Protein AF-A0A0M4M4Y9-F1 (afdb_monomer_lite)

Radius of gyration: 25.12 Å; chains: 1; bounding box: 71×59×73 Å

Foldseek 3Di:
DDDDDQPLAADPQVCLVVLVVVVVVVCVVCVLVLPPDPLRLLVNLLVSLLSQLSNVNDPDDSVVCSVVVSQVSQVVNVWGFDLLLPAPLLVVVQNCCCRPPVDSVSSSQNRCQRTPPLSVVQSVQVCVVCVVPDNRNHDNAAEGEDDAQDKDKAFWAAADDQWTWGDGPRHIYIYGPVQDDPVVNVPHDGRDIDIGTHHHPPVCPPPPPVPPPDDPVRVVVVVVVVVVVVVVPPD

Structure (mmCIF, N/CA/C/O backbone):
data_AF-A0A0M4M4Y9-F1
#
_entry.id   AF-A0A0M4M4Y9-F1
#
loop_
_atom_site.group_PDB
_atom_site.id
_atom_site.type_symbol
_atom_site.label_atom_id
_atom_site.label_alt_id
_atom_site.label_comp_id
_atom_site.label_asym_id
_atom_site.label_entity_id
_atom_site.label_seq_id
_atom_site.pdbx_PDB_ins_code
_atom_site.Cartn_x
_atom_site.Cartn_y
_atom_site.Cartn_z
_atom_site.occupancy
_atom_site.B_iso_or_equiv
_atom_site.auth_seq_id
_atom_site.auth_comp_id
_atom_site.auth_asym_id
_atom_site.auth_atom_id
_atom_site.pdbx_PDB_model_num
ATOM 1 N N . MET A 1 1 ? 27.725 0.765 24.329 1.00 31.89 1 MET A N 1
ATOM 2 C CA . MET A 1 1 ? 27.088 2.084 24.545 1.00 31.89 1 MET A CA 1
ATOM 3 C C . MET A 1 1 ? 25.626 1.989 24.138 1.00 31.89 1 MET A C 1
ATOM 5 O O . MET A 1 1 ? 25.358 1.763 22.970 1.00 31.89 1 MET A O 1
ATOM 9 N N . ARG A 1 2 ? 24.693 2.091 25.093 1.00 39.28 2 ARG A N 1
ATOM 10 C CA . ARG A 1 2 ? 23.252 2.230 24.821 1.00 39.28 2 ARG A CA 1
ATOM 11 C C . ARG A 1 2 ? 22.944 3.709 24.575 1.00 39.28 2 ARG A C 1
ATOM 13 O O . ARG A 1 2 ? 23.225 4.496 25.472 1.00 39.28 2 ARG A O 1
ATOM 20 N N . LYS A 1 3 ? 22.350 4.066 23.432 1.00 36.22 3 LYS A N 1
ATOM 21 C CA . LYS A 1 3 ? 21.509 5.266 23.251 1.00 36.22 3 LYS A CA 1
ATOM 22 C C . LYS A 1 3 ? 20.540 5.016 22.093 1.00 36.22 3 LYS A C 1
ATOM 24 O O . LYS A 1 3 ? 20.971 4.786 20.973 1.00 36.22 3 LYS A O 1
ATOM 29 N N . GLY A 1 4 ? 19.254 5.042 22.414 1.00 29.16 4 GLY A N 1
ATOM 30 C CA . GLY A 1 4 ? 18.131 4.787 21.517 1.00 29.16 4 GLY A CA 1
ATOM 31 C C . GLY A 1 4 ? 16.909 4.503 22.379 1.00 29.16 4 GLY A C 1
ATOM 32 O O . GLY A 1 4 ? 16.529 3.358 22.573 1.00 29.16 4 GLY A O 1
ATOM 33 N N . CYS A 1 5 ? 16.416 5.543 23.045 1.00 38.16 5 CYS A N 1
ATOM 34 C CA . CYS A 1 5 ? 15.224 5.489 23.875 1.00 38.16 5 CYS A CA 1
ATOM 35 C C . CYS A 1 5 ? 14.005 5.510 22.938 1.00 38.16 5 CYS A C 1
ATOM 37 O O . CYS A 1 5 ? 13.704 6.571 22.404 1.00 38.16 5 CYS A O 1
ATOM 39 N N . SER A 1 6 ? 13.328 4.380 22.711 1.00 35.75 6 SER A N 1
ATOM 40 C CA . SER A 1 6 ? 11.968 4.363 22.153 1.00 35.75 6 SER A CA 1
ATOM 41 C C . SER A 1 6 ? 11.001 3.841 23.219 1.00 35.75 6 SER A C 1
ATOM 43 O O . SER A 1 6 ? 10.703 2.656 23.331 1.00 35.75 6 SER A O 1
ATOM 45 N N . LEU A 1 7 ? 10.513 4.745 24.071 1.00 44.31 7 LEU A N 1
ATOM 46 C CA . LEU A 1 7 ? 9.314 4.496 24.878 1.00 44.31 7 LEU A CA 1
ATOM 47 C C . LEU A 1 7 ? 8.094 4.607 23.951 1.00 44.31 7 LEU A C 1
ATOM 49 O O . LEU A 1 7 ? 7.354 5.579 23.992 1.00 44.31 7 LEU A O 1
ATOM 53 N N . SER A 1 8 ? 7.913 3.616 23.082 1.00 55.12 8 SER A N 1
ATOM 54 C CA . SER A 1 8 ? 6.720 3.450 22.251 1.00 55.12 8 SER A CA 1
ATOM 55 C C . SER A 1 8 ? 5.888 2.331 22.882 1.00 55.12 8 SER A C 1
ATOM 57 O O . SER A 1 8 ? 5.931 1.177 22.454 1.00 55.12 8 SER A O 1
ATOM 59 N N . TYR A 1 9 ? 5.205 2.643 23.982 1.00 69.44 9 TYR A N 1
ATOM 60 C CA . TYR A 1 9 ? 4.302 1.686 24.613 1.00 69.44 9 TYR A CA 1
ATOM 61 C C . TYR A 1 9 ? 2.969 1.719 23.872 1.00 69.44 9 TYR A C 1
ATOM 63 O O . TYR A 1 9 ? 2.417 2.792 23.630 1.00 69.44 9 TYR A O 1
ATOM 71 N N . PHE A 1 10 ? 2.460 0.538 23.520 1.00 87.62 10 PHE A N 1
ATOM 72 C CA . PHE A 1 10 ? 1.054 0.381 23.167 1.00 87.62 10 PHE A CA 1
ATOM 73 C C . PHE A 1 10 ? 0.164 1.005 24.243 1.00 87.62 10 PHE A C 1
ATOM 75 O O . PHE A 1 10 ? 0.580 1.183 25.394 1.00 87.62 10 PHE A O 1
ATOM 82 N N . VAL A 1 11 ? -1.063 1.336 23.858 1.00 88.31 11 VAL A N 1
ATOM 83 C CA . VAL A 1 11 ? -2.024 1.976 24.757 1.00 88.31 11 VAL A CA 1
ATOM 84 C C . VAL A 1 11 ? -2.173 1.159 26.057 1.00 88.31 11 VAL A C 1
ATOM 86 O O . VAL A 1 11 ? -2.377 -0.057 25.997 1.00 88.31 11 VAL A O 1
ATOM 89 N N . PRO A 1 12 ? -2.075 1.795 27.243 1.00 91.31 12 PRO A N 1
ATOM 90 C CA . PRO A 1 12 ? -2.322 1.130 28.520 1.00 91.31 12 PRO A CA 1
ATOM 91 C C . PRO A 1 12 ? -3.704 0.472 28.571 1.00 91.31 12 PRO A C 1
ATOM 93 O O . PRO A 1 12 ? -4.672 0.987 28.010 1.00 91.31 12 PRO A O 1
ATOM 96 N N . SER A 1 13 ? -3.825 -0.653 29.279 1.00 91.31 13 SER A N 1
ATOM 97 C CA . SER A 1 13 ? -5.051 -1.461 29.273 1.00 91.31 13 SER A CA 1
ATOM 98 C C . SER A 1 13 ? -6.306 -0.697 29.708 1.00 91.31 13 SER A C 1
ATOM 100 O O . SER A 1 13 ? -7.384 -0.944 29.178 1.00 91.31 13 SER A O 1
ATOM 102 N N . ASP A 1 14 ? -6.173 0.254 30.637 1.00 94.00 14 ASP A N 1
ATOM 103 C CA . ASP A 1 14 ? -7.266 1.105 31.130 1.00 94.00 14 ASP A CA 1
ATOM 104 C C . ASP A 1 14 ? -7.745 2.148 30.104 1.00 94.00 14 ASP A C 1
ATOM 106 O O . ASP A 1 14 ? -8.797 2.757 30.288 1.00 94.00 14 ASP A O 1
ATOM 110 N N . LYS A 1 15 ? -6.991 2.355 29.018 1.00 93.31 15 LYS A N 1
ATOM 111 C CA . LYS A 1 15 ? -7.301 3.310 27.946 1.00 93.31 15 LYS A CA 1
ATOM 112 C C . LYS A 1 15 ? -7.822 2.656 26.671 1.00 93.31 15 LYS A C 1
ATOM 114 O O . LYS A 1 15 ? -8.407 3.361 25.854 1.00 93.31 15 LYS A O 1
ATOM 119 N N . ILE A 1 16 ? -7.677 1.335 26.514 1.00 93.38 16 ILE A N 1
ATOM 120 C CA . ILE A 1 16 ? -8.087 0.599 25.302 1.00 93.38 16 ILE A CA 1
ATOM 121 C C . ILE A 1 16 ? -9.539 0.914 24.921 1.00 93.38 16 ILE A C 1
ATOM 123 O O . ILE A 1 16 ? -9.809 1.279 23.778 1.00 93.38 16 ILE A O 1
ATOM 127 N N . GLN A 1 17 ? -10.468 0.816 25.878 1.00 94.81 17 GLN A N 1
ATOM 128 C CA . GLN A 1 17 ? -11.891 1.050 25.618 1.00 94.81 17 GLN A CA 1
ATOM 129 C C . GLN A 1 17 ? -12.161 2.492 25.168 1.00 94.81 17 GLN A C 1
ATOM 131 O O . GLN A 1 17 ? -12.863 2.707 24.186 1.00 94.81 17 GLN A O 1
ATOM 136 N N . THR A 1 18 ? -11.572 3.478 25.847 1.00 94.88 18 THR A N 1
ATOM 137 C CA . THR A 1 18 ? -11.734 4.894 25.492 1.00 94.88 18 THR A CA 1
ATOM 138 C C . THR A 1 18 ? -11.159 5.199 24.108 1.00 94.88 18 THR A C 1
ATOM 140 O O . THR A 1 18 ? -11.781 5.921 23.338 1.00 94.88 18 THR A O 1
ATOM 143 N N . CYS A 1 19 ? -10.006 4.623 23.757 1.00 93.19 19 CYS A N 1
ATOM 144 C CA . CYS A 1 19 ? -9.408 4.805 22.436 1.00 93.19 19 CYS A CA 1
ATOM 145 C C . CYS A 1 19 ? -10.276 4.224 21.312 1.00 93.19 19 CYS A C 1
ATOM 147 O O . CYS A 1 19 ? -10.414 4.865 20.274 1.00 93.19 19 CYS A O 1
ATOM 149 N N . PHE A 1 20 ? -10.901 3.059 21.513 1.00 94.56 20 PHE A N 1
ATOM 150 C CA . PHE A 1 20 ? -11.856 2.541 20.531 1.00 94.56 20 PHE A CA 1
ATOM 151 C C . PHE A 1 20 ? -13.128 3.378 20.435 1.00 94.56 20 PHE A C 1
ATOM 153 O O . PHE A 1 20 ? -13.621 3.542 19.324 1.00 94.56 20 PHE A O 1
ATOM 160 N N . GLN A 1 21 ? -13.617 3.947 21.543 1.00 95.12 21 GLN A N 1
ATOM 161 C CA . GLN A 1 21 ? -14.779 4.839 21.497 1.00 95.12 21 GLN A CA 1
ATOM 162 C C . GLN A 1 21 ? -14.517 6.047 20.592 1.00 95.12 21 GLN A C 1
ATOM 164 O O . GLN A 1 21 ? -15.364 6.390 19.780 1.00 95.12 21 GLN A O 1
ATOM 169 N N . PHE A 1 22 ? -13.318 6.639 20.648 1.00 94.25 22 PHE A N 1
ATOM 170 C CA . PHE A 1 22 ? -12.963 7.735 19.741 1.00 94.25 22 PHE A CA 1
ATOM 171 C C . PHE A 1 22 ? -12.976 7.321 18.265 1.00 94.25 22 PHE A C 1
ATOM 173 O O . PHE A 1 22 ? -13.418 8.094 17.419 1.00 94.25 22 PHE A O 1
ATOM 180 N N . ILE A 1 23 ? -12.509 6.108 17.949 1.00 94.25 23 ILE A N 1
ATOM 181 C CA . ILE A 1 23 ? -12.541 5.581 16.576 1.00 94.25 23 ILE A CA 1
ATOM 182 C C . ILE A 1 23 ? -13.986 5.329 16.130 1.00 94.25 23 ILE A C 1
ATOM 184 O O . ILE A 1 23 ? -14.344 5.658 15.002 1.00 94.25 23 ILE A O 1
ATOM 188 N N . GLU A 1 24 ? -14.815 4.753 17.001 1.00 94.81 24 GLU A N 1
ATOM 189 C CA . GLU A 1 24 ? -16.231 4.500 16.727 1.00 94.81 24 GLU A CA 1
ATOM 190 C C . GLU A 1 24 ? -16.997 5.804 16.484 1.00 94.81 24 GLU A C 1
ATOM 192 O O . GLU A 1 24 ? -17.675 5.934 15.465 1.00 94.81 24 GLU A O 1
ATOM 197 N N . ASP A 1 25 ? -16.837 6.789 17.366 1.00 94.06 25 ASP A N 1
ATOM 198 C CA . ASP A 1 25 ? -17.501 8.087 17.255 1.00 94.06 25 ASP A CA 1
ATOM 199 C C . ASP A 1 25 ? -17.106 8.793 15.948 1.00 94.06 25 ASP A C 1
ATOM 201 O O . ASP A 1 25 ? -17.977 9.301 15.237 1.00 94.06 25 ASP A O 1
ATOM 205 N N . ALA A 1 26 ? -15.817 8.761 15.587 1.00 92.38 26 ALA A N 1
ATOM 206 C CA . ALA A 1 26 ? -15.323 9.312 14.326 1.00 92.38 26 ALA A CA 1
ATOM 207 C C . ALA A 1 26 ? -15.930 8.593 13.107 1.00 92.38 26 ALA A C 1
ATOM 209 O O . ALA A 1 26 ? -16.409 9.238 12.176 1.00 92.38 26 ALA A O 1
ATOM 210 N N . LEU A 1 27 ? -15.982 7.257 13.120 1.00 93.69 27 LEU A N 1
ATOM 211 C CA . LEU A 1 27 ? -16.602 6.481 12.042 1.00 93.69 27 LEU A CA 1
ATOM 212 C C . LEU A 1 27 ? -18.097 6.783 11.894 1.00 93.69 27 LEU A C 1
ATOM 214 O O . LEU A 1 27 ? -18.588 6.878 10.769 1.00 93.69 27 LEU A O 1
ATOM 218 N N . ILE A 1 28 ? -18.827 6.952 12.999 1.00 93.81 28 ILE A N 1
ATOM 219 C CA . ILE A 1 28 ? -20.253 7.302 12.974 1.00 93.81 28 ILE A CA 1
ATOM 220 C C . ILE A 1 28 ? -20.453 8.700 12.382 1.00 93.81 28 ILE A C 1
ATOM 222 O O . ILE A 1 28 ? -21.304 8.869 11.505 1.00 93.81 28 ILE A O 1
ATOM 226 N N . GLN A 1 29 ? -19.671 9.683 12.837 1.00 93.94 29 GLN A N 1
ATOM 227 C CA . GLN A 1 29 ? -19.742 11.067 12.355 1.00 93.94 29 GLN A CA 1
ATOM 228 C C . GLN A 1 29 ? -19.479 11.160 10.849 1.00 93.94 29 GLN A C 1
ATOM 230 O O . GLN A 1 29 ? -20.206 11.853 10.141 1.00 93.94 29 GLN A O 1
ATOM 235 N N . GLU A 1 30 ? -18.520 10.382 10.351 1.00 93.56 30 GLU A N 1
ATOM 236 C CA . GLU A 1 30 ? -18.114 10.365 8.944 1.00 93.56 30 GLU A CA 1
ATOM 237 C C . GLU A 1 30 ? -18.884 9.338 8.090 1.00 93.56 30 GLU A C 1
ATOM 239 O O . GLU A 1 30 ? -18.445 8.948 7.005 1.00 93.56 30 GLU A O 1
ATOM 244 N N . ASN A 1 31 ? -20.039 8.857 8.571 1.00 93.50 31 ASN A N 1
ATOM 245 C CA . ASN A 1 31 ? -20.900 7.891 7.874 1.00 93.50 31 ASN A CA 1
ATOM 246 C 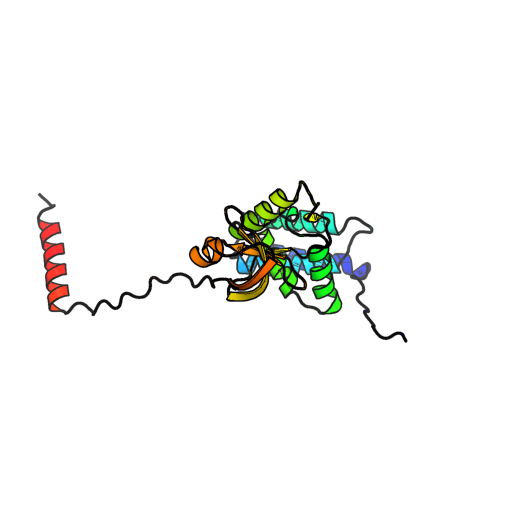C . ASN A 1 31 ? -20.128 6.658 7.351 1.00 93.50 31 ASN A C 1
ATOM 248 O O . ASN A 1 31 ? -20.329 6.188 6.227 1.00 93.50 31 ASN A O 1
ATOM 252 N N . ASN A 1 32 ? -19.224 6.129 8.175 1.00 91.69 32 ASN A N 1
ATOM 253 C CA . ASN A 1 32 ? -18.323 5.018 7.869 1.00 91.69 32 ASN A CA 1
ATOM 254 C C . ASN A 1 32 ? -17.487 5.227 6.596 1.00 91.69 32 ASN A C 1
ATOM 256 O O . ASN A 1 32 ? -17.213 4.260 5.888 1.00 91.69 32 ASN A O 1
ATOM 260 N N . LEU A 1 33 ? -17.098 6.473 6.301 1.00 94.88 33 LEU A N 1
ATOM 261 C CA . LEU A 1 33 ? -16.270 6.874 5.154 1.00 94.88 33 LEU A CA 1
ATOM 262 C C . LEU A 1 33 ? -16.933 6.676 3.777 1.00 94.88 33 LEU A C 1
ATOM 264 O O . LEU A 1 33 ? -16.280 6.788 2.737 1.00 94.88 33 LEU A O 1
ATOM 268 N N . LYS A 1 34 ? -18.243 6.409 3.734 1.00 93.94 34 LYS A N 1
ATOM 269 C CA . LYS A 1 34 ? -18.957 6.058 2.492 1.00 93.94 34 LYS A CA 1
ATOM 270 C C . LYS A 1 34 ? -18.987 7.182 1.462 1.00 93.94 34 LYS A C 1
ATOM 272 O O . LYS A 1 34 ? -19.059 6.918 0.267 1.00 93.94 34 LYS A O 1
ATOM 277 N N . THR A 1 35 ? -18.979 8.427 1.923 1.00 95.00 35 THR A N 1
ATOM 278 C CA . THR A 1 35 ? -19.114 9.622 1.078 1.00 95.00 35 THR A CA 1
ATOM 279 C C . THR A 1 35 ? -17.775 10.258 0.720 1.00 95.00 35 THR A C 1
ATOM 281 O O . THR A 1 35 ? -17.761 11.287 0.051 1.00 95.00 35 THR A O 1
ATOM 284 N N . PHE A 1 36 ? -16.664 9.676 1.172 1.00 95.50 36 PHE A N 1
ATOM 285 C CA . PHE A 1 36 ? -15.330 10.237 0.987 1.00 95.50 36 PHE A CA 1
ATOM 286 C C . PHE A 1 36 ? -14.889 10.067 -0.468 1.00 95.50 36 PHE A C 1
ATOM 288 O O . PHE A 1 36 ? -15.226 9.067 -1.110 1.00 95.50 36 PHE A O 1
ATOM 295 N N . SER A 1 37 ? -14.105 11.012 -0.988 1.00 95.81 37 SER A N 1
ATOM 296 C CA . SER A 1 37 ? -13.293 10.792 -2.189 1.00 95.81 37 SER A CA 1
ATOM 297 C C . SER A 1 37 ? -12.210 9.742 -1.922 1.00 95.81 37 SER A C 1
ATOM 299 O O . SER A 1 37 ? -11.937 9.390 -0.775 1.00 95.81 37 SER A O 1
ATOM 301 N N . ASP A 1 38 ? -11.554 9.231 -2.965 1.00 93.31 38 ASP A N 1
ATOM 302 C CA . ASP A 1 38 ? -10.527 8.195 -2.783 1.00 93.31 38 ASP A CA 1
ATOM 303 C C . ASP A 1 38 ? -9.337 8.686 -1.951 1.00 93.31 38 ASP A C 1
ATOM 305 O O . ASP A 1 38 ? -8.868 7.967 -1.072 1.00 93.31 38 ASP A O 1
ATOM 309 N N . LYS A 1 39 ? -8.916 9.942 -2.140 1.00 94.69 39 LYS A N 1
ATOM 310 C CA . LYS A 1 39 ? -7.831 10.545 -1.351 1.00 94.69 39 LYS A CA 1
ATOM 311 C C . LYS A 1 39 ? -8.203 10.691 0.122 1.00 94.69 39 LYS A C 1
ATOM 313 O O . LYS A 1 39 ? -7.403 10.354 0.990 1.00 94.69 39 LYS A O 1
ATOM 318 N N . GLU A 1 40 ? -9.413 11.174 0.402 1.00 97.06 40 GLU A N 1
ATOM 319 C CA . GLU A 1 40 ? -9.914 11.302 1.775 1.00 97.06 40 GLU A CA 1
ATOM 320 C C . GLU A 1 40 ? -10.048 9.926 2.430 1.00 97.06 40 GLU A C 1
ATOM 322 O O . GLU A 1 40 ? -9.632 9.743 3.571 1.00 97.06 40 GLU A O 1
ATOM 327 N N . PHE A 1 41 ? -10.577 8.939 1.698 1.00 97.50 41 PHE A N 1
ATOM 328 C CA . PHE A 1 41 ? -10.715 7.571 2.184 1.00 97.50 41 PHE A CA 1
ATOM 329 C C . PHE A 1 41 ? -9.357 6.970 2.558 1.00 97.50 41 PHE A C 1
ATOM 331 O O . PHE A 1 41 ? -9.222 6.413 3.645 1.00 97.50 41 PHE A O 1
ATOM 338 N N . VAL A 1 42 ? -8.352 7.096 1.684 1.00 98.00 42 VAL A N 1
ATOM 339 C CA . VAL A 1 42 ? -7.001 6.563 1.912 1.00 98.00 42 VAL A CA 1
ATOM 340 C C . VAL A 1 42 ? -6.345 7.199 3.136 1.00 98.00 42 VAL A C 1
ATOM 342 O O . VAL A 1 42 ? -5.739 6.485 3.939 1.00 98.00 42 VAL A O 1
ATOM 345 N N . LEU A 1 43 ? -6.485 8.514 3.318 1.00 97.56 43 LEU A N 1
ATOM 346 C CA . LEU A 1 43 ? -5.970 9.190 4.506 1.00 97.56 43 LEU A CA 1
ATOM 347 C C . LEU A 1 43 ? -6.677 8.688 5.775 1.00 97.56 43 LEU A C 1
ATOM 349 O O . LEU A 1 43 ? -6.016 8.198 6.690 1.00 97.56 43 LEU A O 1
ATOM 353 N N . ALA A 1 44 ? -8.012 8.716 5.792 1.00 97.19 44 ALA A N 1
ATOM 354 C CA . ALA A 1 44 ? -8.803 8.333 6.959 1.00 97.19 44 ALA A CA 1
ATOM 355 C C . ALA A 1 44 ? -8.585 6.867 7.364 1.00 97.19 44 ALA A C 1
ATOM 357 O O . ALA A 1 44 ? -8.398 6.559 8.541 1.00 97.19 44 ALA A O 1
ATOM 358 N N . ILE A 1 45 ? -8.551 5.938 6.401 1.00 97.81 45 ILE A N 1
ATOM 359 C CA . ILE A 1 45 ? -8.319 4.523 6.710 1.00 97.81 45 ILE A CA 1
ATOM 360 C C . ILE A 1 45 ? -6.892 4.271 7.217 1.00 97.81 45 ILE A C 1
ATOM 362 O O . ILE A 1 45 ? -6.696 3.388 8.054 1.00 97.81 45 ILE A O 1
ATOM 366 N N . SER A 1 46 ? -5.912 5.065 6.769 1.00 97.75 46 SER A N 1
ATOM 367 C CA . SER A 1 46 ? -4.536 5.007 7.274 1.00 97.75 46 SER A CA 1
ATOM 368 C C . SER A 1 46 ? -4.462 5.468 8.729 1.00 97.75 46 SER A C 1
ATOM 370 O O . SER A 1 46 ? -3.841 4.798 9.552 1.00 97.75 46 SER A O 1
ATOM 372 N N . GLU A 1 47 ? -5.144 6.562 9.076 1.00 96.25 47 GLU A N 1
ATOM 373 C CA . GLU A 1 47 ? -5.229 7.071 10.452 1.00 96.25 47 GLU A CA 1
ATOM 374 C C . GLU A 1 47 ? -5.942 6.086 11.386 1.00 96.25 47 GLU A C 1
ATOM 376 O O . GLU A 1 47 ? -5.466 5.811 12.493 1.00 96.25 47 GLU A O 1
ATOM 381 N N . ILE A 1 48 ? -7.042 5.484 10.926 1.00 96.38 48 ILE A N 1
ATOM 382 C CA . ILE A 1 48 ? -7.748 4.427 11.660 1.00 96.38 48 ILE A CA 1
ATOM 383 C C . ILE A 1 48 ? -6.825 3.226 11.878 1.00 96.38 48 ILE A C 1
ATOM 385 O O . ILE A 1 48 ? -6.686 2.758 13.009 1.00 96.38 48 ILE A O 1
ATOM 389 N N . PHE A 1 49 ? -6.154 2.731 10.833 1.00 97.06 49 PHE A N 1
ATOM 390 C CA . PHE A 1 49 ? -5.258 1.581 10.963 1.00 97.06 49 PHE A CA 1
ATOM 391 C C . PHE A 1 49 ? -4.085 1.875 11.908 1.00 97.06 49 PHE A C 1
ATOM 393 O O . PHE A 1 49 ? -3.779 1.049 12.770 1.00 97.06 49 PHE A O 1
ATOM 400 N N . ALA A 1 50 ? -3.469 3.059 11.808 1.00 95.12 50 ALA A N 1
ATOM 401 C CA . ALA A 1 50 ? -2.408 3.511 12.708 1.00 95.12 50 ALA A CA 1
ATOM 402 C C . ALA A 1 50 ? -2.881 3.554 14.171 1.00 95.12 50 ALA A C 1
ATOM 404 O O . ALA A 1 50 ? -2.193 3.044 15.060 1.00 95.12 50 ALA A O 1
ATOM 405 N N . SER A 1 51 ? -4.083 4.085 14.406 1.00 94.06 51 SER A N 1
ATOM 406 C CA . SER A 1 51 ? -4.691 4.177 15.736 1.00 94.06 51 SER A CA 1
ATOM 407 C C . SER A 1 51 ? -4.933 2.791 16.330 1.00 94.06 51 SER A C 1
ATOM 409 O O . SER A 1 51 ? -4.493 2.503 17.442 1.00 94.06 51 SER A O 1
ATOM 411 N N . ILE A 1 52 ? -5.549 1.873 15.576 1.00 94.56 52 ILE A N 1
ATOM 412 C CA . ILE A 1 52 ? -5.793 0.498 16.049 1.00 94.56 52 ILE A CA 1
ATOM 413 C C . ILE A 1 52 ? -4.471 -0.258 16.257 1.00 94.56 52 ILE A C 1
ATOM 415 O O . ILE A 1 52 ? -4.356 -1.065 17.187 1.00 94.56 52 ILE A O 1
ATOM 419 N N . ASN A 1 53 ? -3.456 0.001 15.427 1.00 93.81 53 ASN A N 1
ATOM 420 C CA . ASN A 1 53 ? -2.123 -0.571 15.597 1.00 93.81 53 ASN A CA 1
ATOM 421 C C . ASN A 1 53 ? -1.464 -0.127 16.911 1.00 93.81 53 ASN A C 1
ATOM 423 O O . ASN A 1 53 ? -0.851 -0.952 17.589 1.00 93.81 53 ASN A O 1
ATOM 427 N N . GLN A 1 54 ? -1.645 1.137 17.303 1.00 91.69 54 GLN A N 1
ATOM 428 C CA . GLN A 1 54 ? -1.161 1.662 18.579 1.00 91.69 54 GLN A CA 1
ATOM 429 C C . GLN A 1 54 ? -1.968 1.135 19.779 1.00 91.69 54 GLN A C 1
ATOM 431 O O . GLN A 1 54 ? -1.388 0.889 20.839 1.00 91.69 54 GLN A O 1
ATOM 436 N N . ILE A 1 55 ? -3.283 0.926 19.621 1.00 94.25 55 ILE A N 1
ATOM 437 C CA . ILE A 1 55 ? -4.142 0.378 20.684 1.00 94.25 55 ILE A CA 1
ATOM 438 C C . ILE A 1 55 ? -3.720 -1.046 21.066 1.00 94.25 55 ILE A C 1
ATOM 440 O O . ILE A 1 55 ? -3.677 -1.366 22.249 1.00 94.25 55 ILE A O 1
ATOM 444 N N . HIS A 1 56 ? -3.410 -1.894 20.077 1.00 92.88 56 HIS A N 1
ATOM 445 C CA . HIS A 1 56 ? -2.909 -3.263 20.280 1.00 92.88 56 HIS A CA 1
ATOM 446 C C . HIS A 1 56 ? -3.720 -4.085 21.305 1.00 92.88 56 HIS A C 1
ATOM 448 O O . HIS A 1 56 ? -3.191 -4.659 22.255 1.00 92.88 56 HIS A O 1
ATOM 454 N N . ALA A 1 57 ? -5.038 -4.116 21.112 1.00 93.06 57 ALA A N 1
ATOM 455 C CA . ALA A 1 57 ? -6.008 -4.523 22.127 1.00 93.06 57 ALA A CA 1
ATOM 456 C C . ALA A 1 57 ? -5.956 -5.995 22.566 1.00 93.06 57 ALA A C 1
ATOM 458 O O . ALA A 1 57 ? -6.410 -6.337 23.658 1.00 93.06 57 ALA A O 1
ATOM 459 N N . PHE A 1 58 ? -5.467 -6.885 21.704 1.00 94.31 58 PHE A N 1
ATOM 460 C CA . PHE A 1 58 ? -5.490 -8.326 21.934 1.00 94.31 58 PHE A CA 1
ATOM 461 C C . PHE A 1 58 ? -4.116 -8.847 22.347 1.00 94.31 58 PHE A C 1
ATOM 463 O O . PHE A 1 58 ? -3.082 -8.290 21.984 1.00 94.31 58 PHE A O 1
ATOM 470 N N . ARG A 1 59 ? -4.086 -9.988 23.046 1.00 93.12 59 ARG A N 1
ATOM 471 C CA . ARG A 1 59 ? -2.821 -10.657 23.384 1.00 93.12 59 ARG A CA 1
ATOM 472 C C . ARG A 1 59 ? -2.083 -11.155 22.140 1.00 93.12 59 ARG A C 1
ATOM 474 O O . ARG A 1 59 ? -0.861 -11.109 22.117 1.00 93.12 59 ARG A O 1
ATOM 481 N N . GLU A 1 60 ? -2.810 -11.654 21.146 1.00 94.81 60 GLU A N 1
ATOM 482 C CA . GLU A 1 60 ? -2.282 -12.164 19.879 1.00 94.81 60 GLU A CA 1
ATOM 483 C C . GLU A 1 60 ? -3.299 -11.932 18.760 1.00 94.81 60 GLU A C 1
ATOM 485 O O . GLU A 1 60 ? -4.503 -11.845 18.998 1.00 94.81 60 GLU A O 1
ATOM 490 N N . GLY A 1 61 ? -2.824 -11.885 17.515 1.00 94.81 61 GLY A N 1
ATOM 491 C CA . GLY A 1 61 ? -3.701 -11.794 16.345 1.00 94.81 61 GLY A CA 1
ATOM 492 C C . GLY A 1 61 ? -4.200 -10.390 15.987 1.00 94.81 61 GLY A C 1
ATOM 493 O O . GLY A 1 61 ? -4.983 -10.287 15.044 1.00 94.81 61 GLY A O 1
ATOM 494 N N . ASN A 1 62 ? -3.693 -9.333 16.635 1.00 95.31 62 ASN A N 1
ATOM 495 C CA . ASN A 1 62 ? -4.030 -7.930 16.344 1.00 95.31 62 ASN A CA 1
ATOM 496 C C . ASN A 1 62 ? -4.007 -7.610 14.844 1.00 95.31 62 ASN A C 1
ATOM 498 O O . ASN A 1 62 ? -5.010 -7.163 14.298 1.00 95.31 62 ASN A O 1
ATOM 502 N N . GLY A 1 63 ? -2.913 -7.947 14.152 1.00 95.12 63 GLY A N 1
ATOM 503 C CA . GLY A 1 63 ? -2.780 -7.657 12.723 1.00 95.12 63 GLY A CA 1
ATOM 504 C C . GLY A 1 63 ? -3.845 -8.326 11.844 1.00 95.12 63 GLY A C 1
ATOM 505 O O . GLY A 1 63 ? -4.265 -7.744 10.851 1.00 95.12 63 GLY A O 1
ATOM 506 N N . ARG A 1 64 ? -4.324 -9.531 12.196 1.00 96.44 64 ARG A N 1
ATOM 5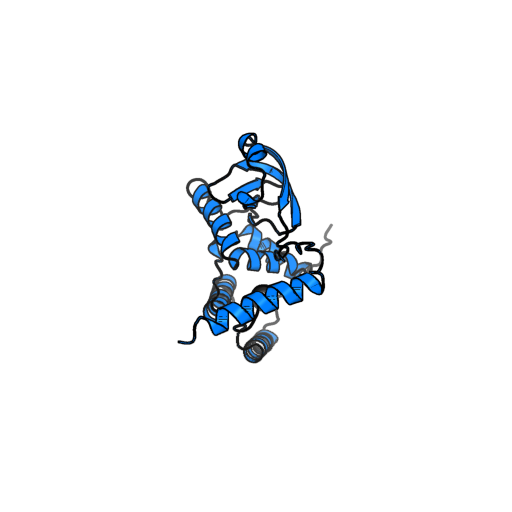07 C CA . ARG A 1 64 ? -5.396 -10.207 11.436 1.00 96.44 64 ARG A CA 1
ATOM 508 C C . ARG A 1 64 ? -6.730 -9.484 11.608 1.00 96.44 64 ARG A C 1
ATOM 510 O O . ARG A 1 64 ? -7.432 -9.284 10.624 1.00 96.44 64 ARG A O 1
ATOM 517 N N . VAL A 1 65 ? -7.044 -9.080 12.838 1.00 97.19 65 VAL A N 1
ATOM 518 C CA . VAL A 1 65 ? -8.282 -8.356 13.156 1.00 97.19 65 VAL A CA 1
ATOM 519 C C . VAL A 1 65 ? -8.269 -6.962 12.531 1.00 97.19 65 VAL A C 1
ATOM 521 O O . VAL A 1 65 ? -9.235 -6.592 11.878 1.00 97.19 65 VAL A O 1
ATOM 524 N N . GLN A 1 66 ? -7.161 -6.229 12.655 1.00 96.69 66 GLN A N 1
ATOM 525 C CA . GLN A 1 66 ? -6.975 -4.898 12.068 1.00 96.69 66 GLN A CA 1
ATOM 526 C C . GLN A 1 66 ? -7.195 -4.896 10.553 1.00 96.69 66 GLN A C 1
ATOM 528 O O . GLN A 1 66 ? -7.976 -4.096 10.047 1.00 96.69 66 GLN A O 1
ATOM 533 N N . ARG A 1 67 ? -6.545 -5.820 9.831 1.00 97.88 67 ARG A N 1
ATOM 534 C CA . ARG A 1 67 ? -6.692 -5.924 8.372 1.00 97.88 67 ARG A CA 1
ATOM 535 C C . ARG A 1 67 ? -8.126 -6.242 7.967 1.00 97.88 67 ARG A C 1
ATOM 537 O O . ARG A 1 67 ? -8.690 -5.509 7.166 1.00 97.88 67 ARG A O 1
ATOM 544 N N . MET A 1 68 ? -8.727 -7.264 8.580 1.00 97.94 68 MET A N 1
ATOM 545 C CA . MET A 1 68 ? -10.116 -7.647 8.308 1.00 97.94 68 MET A CA 1
ATOM 546 C C . MET A 1 68 ? -11.092 -6.498 8.597 1.00 97.94 68 MET A C 1
ATOM 548 O O . MET A 1 68 ? -12.023 -6.264 7.835 1.00 97.94 68 MET A O 1
ATOM 552 N N . PHE A 1 69 ? -10.879 -5.752 9.682 1.00 97.44 69 PHE A N 1
ATOM 553 C CA . PHE A 1 69 ? -11.707 -4.599 10.023 1.00 97.44 69 PHE A CA 1
ATOM 554 C C . PHE A 1 69 ? -11.631 -3.504 8.949 1.00 97.44 69 PHE A C 1
ATOM 556 O O . PHE A 1 69 ? -12.665 -3.057 8.455 1.00 97.44 69 PHE A O 1
ATOM 563 N N . CYS A 1 70 ? -10.423 -3.127 8.522 1.00 97.94 70 CYS A N 1
ATOM 564 C CA . CYS A 1 70 ? -10.244 -2.135 7.462 1.00 97.94 70 CYS A CA 1
ATOM 565 C C . CYS A 1 70 ? -10.781 -2.619 6.106 1.00 97.94 70 CYS A C 1
ATOM 567 O O . CYS A 1 70 ? -11.412 -1.837 5.399 1.00 97.94 70 CYS A O 1
ATOM 569 N N . GLU A 1 71 ? -10.606 -3.900 5.760 1.00 98.25 71 GLU A N 1
ATOM 570 C CA . GLU A 1 71 ? -11.215 -4.512 4.567 1.00 98.25 71 GLU A CA 1
ATOM 571 C C . GLU A 1 71 ? -12.742 -4.357 4.580 1.00 98.25 71 GLU A C 1
ATOM 573 O O . GLU A 1 71 ? -13.331 -3.984 3.567 1.00 98.25 71 GLU A O 1
ATOM 578 N N . LYS A 1 72 ? -13.385 -4.566 5.737 1.00 97.62 72 LYS A N 1
ATOM 579 C CA . LYS A 1 72 ? -14.839 -4.418 5.882 1.00 97.62 72 LYS A CA 1
ATOM 580 C C . LYS A 1 72 ? -15.307 -2.964 5.811 1.00 97.62 72 LYS A C 1
ATOM 582 O O . LYS A 1 72 ? -16.360 -2.712 5.230 1.00 97.62 72 LYS A O 1
ATOM 587 N N . ILE A 1 73 ? -14.531 -2.008 6.328 1.00 96.31 73 ILE A N 1
ATOM 588 C CA . ILE A 1 73 ? -14.810 -0.572 6.138 1.00 96.31 73 ILE A CA 1
ATOM 589 C C . ILE A 1 73 ? -14.725 -0.197 4.653 1.00 96.31 73 ILE A C 1
ATOM 591 O O . ILE A 1 73 ? -15.602 0.503 4.141 1.00 96.31 73 ILE A O 1
ATOM 595 N N . ALA A 1 74 ? -13.697 -0.681 3.950 1.00 96.88 74 ALA A N 1
ATOM 596 C CA . ALA A 1 74 ? -13.538 -0.435 2.522 1.00 96.88 74 ALA A CA 1
ATOM 597 C C . ALA A 1 74 ? -14.709 -1.007 1.720 1.00 96.88 74 ALA A C 1
ATOM 599 O O . ALA A 1 74 ? -15.319 -0.280 0.937 1.00 96.88 74 ALA A O 1
ATOM 600 N N . GLU A 1 75 ? -15.069 -2.268 1.971 1.00 96.88 75 GLU A N 1
ATOM 601 C CA . GLU A 1 75 ? -16.194 -2.947 1.320 1.00 96.88 75 GLU A CA 1
ATOM 602 C C . GLU A 1 75 ? -17.510 -2.188 1.544 1.00 96.88 75 GLU A C 1
ATOM 604 O O . GLU A 1 75 ? -18.241 -1.911 0.592 1.00 96.88 75 GLU A O 1
ATOM 609 N N . ALA A 1 76 ? -17.781 -1.763 2.783 1.00 93.94 76 ALA A N 1
ATOM 610 C CA . ALA A 1 76 ? -18.969 -0.980 3.121 1.00 93.94 76 ALA A CA 1
ATOM 611 C C . ALA A 1 76 ? -19.012 0.401 2.437 1.00 93.94 76 ALA A C 1
ATOM 613 O O . ALA A 1 76 ? -20.095 0.976 2.295 1.00 93.94 76 ALA A O 1
ATOM 614 N N . SER A 1 77 ? -17.854 0.910 2.014 1.00 93.19 77 SER A N 1
ATOM 615 C CA . SER A 1 77 ? -17.676 2.160 1.270 1.00 93.19 77 SER A CA 1
ATOM 616 C C . SER A 1 77 ? -17.558 1.958 -0.247 1.00 93.19 77 SER A C 1
ATOM 618 O O . SER A 1 77 ? -17.184 2.890 -0.954 1.00 93.19 77 SER A O 1
ATOM 620 N N . GLY A 1 78 ? -17.850 0.758 -0.765 1.00 94.56 78 GLY A N 1
ATOM 621 C CA . GLY A 1 78 ? -17.779 0.457 -2.201 1.00 94.56 78 GLY A CA 1
ATOM 622 C C . GLY A 1 78 ? -16.355 0.354 -2.755 1.00 94.56 78 GLY A C 1
ATOM 623 O O . GLY A 1 78 ? -16.154 0.434 -3.965 1.00 94.56 78 GLY A O 1
ATOM 624 N N . ARG A 1 79 ? -15.362 0.190 -1.878 1.00 95.94 79 ARG A N 1
ATOM 625 C CA . ARG A 1 79 ? -13.939 0.080 -2.210 1.00 95.94 79 ARG A CA 1
ATOM 626 C C . ARG A 1 79 ? -13.425 -1.316 -1.900 1.00 95.94 79 ARG A C 1
ATOM 628 O O . ARG A 1 79 ? -14.070 -2.130 -1.246 1.00 95.94 79 ARG A O 1
ATOM 635 N N . THR A 1 80 ? -12.219 -1.596 -2.363 1.00 97.31 80 THR A N 1
ATOM 636 C CA . THR A 1 80 ? -11.511 -2.836 -2.049 1.00 97.31 80 THR A CA 1
ATOM 637 C C . THR A 1 80 ? -10.171 -2.471 -1.439 1.00 97.31 80 THR A C 1
ATOM 639 O O . THR A 1 80 ? -9.506 -1.573 -1.941 1.00 97.31 80 THR A O 1
ATOM 642 N N . LEU A 1 81 ? -9.778 -3.168 -0.378 1.00 98.00 81 LEU A N 1
ATOM 643 C CA . LEU A 1 81 ? -8.421 -3.154 0.158 1.00 98.00 81 LEU A CA 1
ATOM 644 C C . LEU A 1 81 ? -7.869 -4.565 0.050 1.00 98.00 81 LEU A C 1
ATOM 646 O O . LEU A 1 81 ? -8.486 -5.499 0.551 1.00 98.00 81 LEU A O 1
ATOM 650 N N . ASP A 1 82 ? -6.729 -4.722 -0.614 1.00 98.25 82 ASP A N 1
ATOM 651 C CA . ASP A 1 82 ? -6.113 -6.033 -0.816 1.00 98.25 82 ASP A CA 1
ATOM 652 C C . ASP A 1 82 ? -4.764 -6.114 -0.100 1.00 98.25 82 ASP A C 1
ATOM 654 O O . ASP A 1 82 ? -3.701 -5.847 -0.666 1.00 98.25 82 ASP A O 1
ATOM 658 N N . PHE A 1 83 ? -4.796 -6.511 1.173 1.00 98.12 83 PHE A N 1
ATOM 659 C CA . PHE A 1 83 ? -3.581 -6.648 1.975 1.00 98.12 83 PHE A CA 1
ATOM 660 C C . PHE A 1 83 ? -2.635 -7.748 1.484 1.00 98.12 83 PHE A C 1
ATOM 662 O O . PHE A 1 83 ? -1.484 -7.767 1.910 1.00 98.12 83 PHE A O 1
ATOM 669 N N . SER A 1 84 ? -3.055 -8.644 0.584 1.00 96.88 84 SER A N 1
ATOM 670 C CA . SER A 1 84 ? -2.129 -9.631 0.014 1.00 96.88 84 SER A CA 1
ATOM 671 C C . SER A 1 84 ? -1.122 -9.013 -0.966 1.00 96.88 84 SER A C 1
ATOM 673 O O . SER A 1 84 ? -0.142 -9.662 -1.326 1.00 96.88 84 SER A O 1
ATOM 675 N N . LEU A 1 85 ? -1.330 -7.750 -1.356 1.00 98.25 85 LEU A N 1
ATOM 676 C CA . LEU A 1 85 ? -0.378 -6.942 -2.124 1.00 98.25 85 LEU A CA 1
ATOM 677 C C . LEU A 1 85 ? 0.641 -6.212 -1.232 1.00 98.25 85 LEU A C 1
ATOM 679 O O . LEU A 1 85 ? 1.660 -5.723 -1.720 1.00 98.25 85 LEU A O 1
ATOM 683 N N . ALA A 1 86 ? 0.380 -6.137 0.076 1.00 97.75 86 ALA A N 1
ATOM 684 C CA . ALA A 1 86 ? 1.276 -5.541 1.053 1.00 97.75 86 ALA A CA 1
ATOM 685 C C . ALA A 1 86 ? 2.278 -6.589 1.547 1.00 97.75 86 ALA A C 1
ATOM 687 O O . ALA A 1 86 ? 1.907 -7.557 2.211 1.00 97.75 86 ALA A O 1
ATOM 688 N N . THR A 1 87 ? 3.563 -6.395 1.259 1.00 98.06 87 THR A N 1
ATOM 689 C CA . THR A 1 87 ? 4.592 -7.314 1.752 1.00 98.06 87 THR A CA 1
ATOM 690 C C . THR A 1 87 ? 4.808 -7.159 3.254 1.00 98.06 87 THR A C 1
ATOM 692 O O . THR A 1 87 ? 4.633 -6.075 3.821 1.00 98.06 87 THR A O 1
ATOM 695 N N . LYS A 1 88 ? 5.268 -8.233 3.901 1.00 96.50 88 LYS A N 1
ATOM 696 C CA . LYS A 1 88 ? 5.639 -8.241 5.318 1.00 96.50 88 LYS A CA 1
ATOM 697 C C . LYS A 1 88 ? 6.611 -7.107 5.658 1.00 96.50 88 LYS A C 1
ATOM 699 O O . LYS A 1 88 ? 6.324 -6.327 6.561 1.00 96.50 88 LYS A O 1
ATOM 704 N N . ALA A 1 89 ? 7.703 -6.968 4.901 1.00 96.50 89 ALA A N 1
ATOM 705 C CA . ALA A 1 89 ? 8.677 -5.897 5.132 1.00 96.50 89 ALA A CA 1
ATOM 706 C C . ALA A 1 89 ? 8.079 -4.493 4.985 1.00 96.50 89 ALA A C 1
ATOM 708 O O . ALA A 1 89 ? 8.437 -3.599 5.751 1.00 96.50 89 ALA A O 1
ATOM 709 N N . ARG A 1 90 ? 7.162 -4.277 4.029 1.00 97.81 90 ARG A N 1
ATOM 710 C CA . ARG A 1 90 ? 6.491 -2.979 3.898 1.00 97.81 90 ARG A CA 1
ATOM 711 C C . ARG A 1 90 ? 5.594 -2.708 5.097 1.00 97.81 90 ARG A C 1
ATOM 713 O O . ARG A 1 90 ? 5.663 -1.614 5.641 1.00 97.81 90 ARG A O 1
ATOM 720 N N . MET A 1 91 ? 4.813 -3.691 5.543 1.00 97.38 91 MET A N 1
ATOM 721 C CA . MET A 1 91 ? 3.944 -3.536 6.712 1.00 97.38 91 MET A CA 1
ATOM 722 C C . MET A 1 91 ? 4.742 -3.213 7.984 1.00 97.38 91 MET A C 1
ATOM 724 O O . MET A 1 91 ? 4.416 -2.270 8.698 1.00 97.38 91 MET A O 1
ATOM 728 N N . GLU A 1 92 ? 5.826 -3.951 8.238 1.00 95.81 92 GLU A N 1
ATOM 729 C CA . GLU A 1 92 ? 6.717 -3.702 9.379 1.00 95.81 92 GLU A CA 1
ATOM 730 C C . GLU A 1 92 ? 7.319 -2.294 9.325 1.00 95.81 92 GLU A C 1
ATOM 732 O O . GLU A 1 92 ? 7.304 -1.574 10.324 1.00 95.81 92 GLU A O 1
ATOM 737 N N . PHE A 1 93 ? 7.787 -1.873 8.146 1.00 96.31 93 PHE A N 1
ATOM 738 C CA . PHE A 1 93 ? 8.338 -0.539 7.953 1.00 96.31 93 PHE A CA 1
ATOM 739 C C . PHE A 1 93 ? 7.304 0.556 8.223 1.00 96.31 93 PHE A C 1
ATOM 741 O O . PHE A 1 93 ? 7.583 1.451 9.015 1.00 96.31 93 PHE A O 1
ATOM 748 N N . VAL A 1 94 ? 6.111 0.502 7.616 1.00 96.75 94 VAL A N 1
ATOM 749 C CA . VAL A 1 94 ? 5.111 1.571 7.800 1.00 96.75 94 VAL A CA 1
ATOM 750 C C . VAL A 1 94 ? 4.621 1.648 9.249 1.00 96.75 94 VAL A C 1
ATOM 752 O O . VAL A 1 94 ? 4.432 2.746 9.770 1.00 96.75 94 VAL A O 1
ATOM 755 N N . SER A 1 95 ? 4.485 0.508 9.937 1.00 95.06 95 SER A N 1
ATOM 756 C CA . SER A 1 95 ? 4.147 0.481 11.363 1.00 95.06 95 SER A CA 1
ATOM 757 C C . SER A 1 95 ? 5.253 1.101 12.220 1.00 95.06 95 SER A C 1
ATOM 759 O O . SER A 1 95 ? 4.947 1.884 13.117 1.00 95.06 95 SER A O 1
ATOM 761 N N . ALA A 1 96 ? 6.526 0.810 11.937 1.00 94.38 96 ALA A N 1
ATOM 762 C CA . ALA A 1 96 ? 7.650 1.435 12.634 1.00 94.38 96 ALA A CA 1
ATOM 763 C C . ALA A 1 96 ? 7.722 2.949 12.367 1.00 94.38 96 ALA A C 1
ATOM 765 O O . ALA A 1 96 ? 7.963 3.723 13.289 1.00 94.38 96 ALA A O 1
ATOM 766 N N . GLN A 1 97 ? 7.445 3.391 11.134 1.00 95.06 97 GLN A N 1
ATOM 767 C CA . GLN A 1 97 ? 7.430 4.814 10.772 1.00 95.06 97 GLN A CA 1
ATOM 768 C C . GLN A 1 97 ? 6.415 5.622 11.587 1.00 95.06 97 GLN A C 1
ATOM 770 O O . GLN A 1 97 ? 6.737 6.705 12.079 1.00 95.06 97 GLN A O 1
ATOM 775 N N . ILE A 1 98 ? 5.227 5.060 11.806 1.00 91.12 98 ILE A N 1
ATOM 776 C CA . ILE A 1 98 ? 4.228 5.635 12.708 1.00 91.12 98 ILE A CA 1
ATOM 777 C C . ILE A 1 98 ? 4.727 5.642 14.156 1.00 91.12 98 ILE A C 1
ATOM 779 O O . ILE A 1 98 ? 4.746 6.692 14.791 1.00 91.12 98 ILE A O 1
ATOM 783 N N . MET A 1 99 ? 5.133 4.486 14.686 1.00 87.31 99 MET A N 1
ATOM 784 C CA . MET A 1 99 ? 5.397 4.332 16.123 1.00 87.31 99 MET A CA 1
ATOM 785 C C . MET A 1 99 ? 6.647 5.087 16.595 1.00 87.31 99 MET A C 1
ATOM 787 O O . MET A 1 99 ? 6.682 5.575 17.722 1.00 87.31 99 MET A O 1
ATOM 791 N N . GLU A 1 100 ? 7.679 5.175 15.754 1.00 91.44 100 GLU A N 1
ATOM 792 C CA . GLU A 1 100 ? 8.973 5.760 16.125 1.00 91.44 100 GLU A CA 1
ATOM 793 C C . GLU A 1 100 ? 9.122 7.217 15.686 1.00 91.44 100 GLU A C 1
ATOM 795 O O . GLU A 1 100 ? 9.811 7.991 16.353 1.00 91.44 100 GLU A O 1
ATOM 800 N N . TYR A 1 101 ? 8.480 7.597 14.578 1.00 92.00 101 TYR A N 1
ATOM 801 C CA . TYR A 1 101 ? 8.690 8.899 13.942 1.00 92.00 101 TYR A CA 1
ATOM 802 C C . TYR A 1 101 ? 7.403 9.702 13.742 1.00 92.00 101 TYR A C 1
ATOM 804 O O . TYR A 1 101 ? 7.474 10.814 13.220 1.00 92.00 101 TYR A O 1
ATOM 812 N N . ASN A 1 102 ? 6.240 9.169 14.143 1.00 89.94 102 ASN A N 1
ATOM 813 C CA . ASN A 1 102 ? 4.926 9.769 13.892 1.00 89.94 102 ASN A CA 1
ATOM 814 C C . ASN A 1 102 ? 4.724 10.139 12.408 1.00 89.94 102 ASN A C 1
ATOM 816 O O . ASN A 1 102 ? 4.126 11.161 12.077 1.00 89.94 102 ASN A O 1
ATOM 820 N N . ASN A 1 103 ? 5.288 9.324 11.511 1.00 95.06 103 ASN A N 1
ATOM 821 C CA . ASN A 1 103 ? 5.292 9.562 10.076 1.00 95.06 103 ASN A CA 1
ATOM 822 C C . ASN A 1 103 ? 4.269 8.652 9.389 1.00 95.06 103 ASN A C 1
ATOM 824 O O . ASN A 1 103 ? 4.518 7.458 9.207 1.00 95.06 103 ASN A O 1
ATOM 828 N N . ILE A 1 104 ? 3.126 9.225 9.007 1.00 96.00 104 ILE A N 1
ATOM 829 C CA . ILE A 1 104 ? 2.009 8.495 8.391 1.00 96.00 104 ILE A CA 1
ATOM 830 C C . ILE A 1 104 ? 2.130 8.319 6.882 1.00 96.00 104 ILE A C 1
ATOM 832 O O . ILE A 1 104 ? 1.542 7.388 6.338 1.00 96.00 104 ILE A O 1
ATOM 836 N N . GLU A 1 105 ? 2.946 9.130 6.212 1.00 97.12 105 GLU A N 1
ATOM 837 C CA . GLU A 1 105 ? 3.074 9.130 4.749 1.00 97.12 105 GLU A CA 1
ATOM 838 C C . GLU A 1 105 ? 3.337 7.736 4.145 1.00 97.12 105 GLU A C 1
ATOM 840 O O . GLU A 1 105 ? 2.657 7.355 3.190 1.00 97.12 105 GLU A O 1
ATOM 845 N N . PRO A 1 106 ? 4.232 6.892 4.703 1.00 97.12 106 PRO A N 1
ATOM 846 C CA . PRO A 1 106 ? 4.443 5.543 4.178 1.00 97.12 106 PRO A CA 1
ATOM 847 C C . PRO A 1 106 ? 3.202 4.647 4.280 1.00 97.12 106 PRO A C 1
ATOM 849 O O . PRO A 1 106 ? 2.995 3.780 3.429 1.00 97.12 106 PRO A O 1
ATOM 852 N N . MET A 1 107 ? 2.380 4.847 5.314 1.00 98.00 107 MET A N 1
ATOM 853 C CA . MET A 1 107 ? 1.126 4.120 5.500 1.00 98.00 107 MET A CA 1
ATOM 854 C C . MET A 1 107 ? 0.058 4.613 4.522 1.00 98.00 107 MET A C 1
ATOM 856 O O . MET A 1 107 ? -0.575 3.779 3.883 1.00 98.00 107 MET A O 1
ATOM 860 N N . VAL A 1 108 ? -0.068 5.929 4.318 1.00 98.44 108 VAL A N 1
ATOM 861 C CA . VAL A 1 108 ? -0.943 6.511 3.280 1.00 98.44 108 VAL A CA 1
ATOM 862 C C . VAL A 1 108 ? -0.593 5.938 1.911 1.00 98.44 108 VAL A C 1
ATOM 864 O O . VAL A 1 108 ? -1.462 5.439 1.201 1.00 98.44 108 VAL A O 1
ATOM 867 N N . HIS A 1 109 ? 0.696 5.913 1.565 1.00 98.12 109 HIS A N 1
ATOM 868 C CA . HIS A 1 109 ? 1.158 5.330 0.307 1.00 98.12 109 HIS A CA 1
ATOM 869 C C . HIS A 1 109 ? 0.850 3.831 0.197 1.00 98.12 109 HIS A C 1
ATOM 871 O O . HIS A 1 109 ? 0.488 3.349 -0.875 1.00 98.12 109 HIS A O 1
ATOM 877 N N . LEU A 1 110 ? 0.967 3.079 1.295 1.00 98.62 110 LEU A N 1
ATOM 878 C CA . LEU A 1 110 ? 0.555 1.677 1.327 1.00 98.62 110 LEU A CA 1
ATOM 879 C C . LEU A 1 110 ? -0.942 1.515 1.042 1.00 98.62 110 LEU A C 1
ATOM 881 O O . LEU A 1 110 ? -1.301 0.687 0.207 1.00 98.62 110 LEU A O 1
ATOM 885 N N . PHE A 1 111 ? -1.799 2.276 1.723 1.00 98.56 111 PHE A N 1
ATOM 886 C CA . PHE A 1 111 ? -3.248 2.184 1.549 1.00 98.56 111 PHE A CA 1
ATOM 887 C C . PHE A 1 111 ? -3.701 2.650 0.165 1.00 98.56 111 PHE A C 1
ATOM 889 O O . PHE A 1 111 ? -4.593 2.026 -0.408 1.00 98.56 111 PHE A O 1
ATOM 896 N N . GLU A 1 112 ? -3.055 3.661 -0.415 1.00 98.19 112 GLU A N 1
ATOM 897 C CA . GLU A 1 112 ? -3.250 4.048 -1.817 1.00 98.19 112 GLU A CA 1
ATOM 898 C C . GLU A 1 112 ? -2.969 2.860 -2.748 1.00 98.19 112 GLU A C 1
ATOM 900 O O . GLU A 1 112 ? -3.809 2.478 -3.558 1.00 98.19 112 GLU A O 1
ATOM 905 N N . ASP A 1 113 ? -1.810 2.218 -2.601 1.00 98.31 113 ASP A N 1
ATOM 906 C CA . ASP A 1 113 ? -1.386 1.122 -3.473 1.00 98.31 113 ASP A CA 1
ATOM 907 C C . ASP A 1 113 ? -2.320 -0.099 -3.418 1.00 98.31 113 ASP A C 1
ATOM 909 O O . ASP A 1 113 ? -2.591 -0.717 -4.449 1.00 98.31 113 ASP A O 1
ATOM 913 N N . ILE A 1 114 ? -2.823 -0.453 -2.230 1.00 98.38 114 ILE A N 1
ATOM 914 C CA . ILE A 1 114 ? -3.701 -1.622 -2.056 1.00 98.38 114 ILE A CA 1
ATOM 915 C C . ILE A 1 114 ? -5.191 -1.308 -2.262 1.00 98.38 114 ILE A C 1
ATOM 917 O O . ILE A 1 114 ? -6.006 -2.236 -2.272 1.00 98.38 114 ILE A O 1
ATOM 921 N N . SER A 1 115 ? -5.568 -0.034 -2.421 1.00 97.75 115 SER A N 1
ATOM 922 C CA . SER A 1 115 ? -6.954 0.387 -2.686 1.00 97.75 115 SER A CA 1
ATOM 923 C C . SER A 1 115 ? -7.206 0.772 -4.140 1.00 97.75 115 SER A C 1
ATOM 925 O O . SER A 1 115 ? -8.260 0.431 -4.686 1.00 97.75 115 SER A O 1
ATOM 927 N N . ASN A 1 116 ? -6.231 1.422 -4.775 1.00 96.88 116 ASN A N 1
ATOM 928 C CA . ASN A 1 116 ? -6.330 1.940 -6.129 1.00 96.88 116 ASN A CA 1
ATOM 929 C C . ASN A 1 116 ? -6.386 0.787 -7.156 1.00 96.88 116 ASN A C 1
ATOM 931 O O . ASN A 1 116 ? -5.442 -0.009 -7.227 1.00 96.88 116 ASN A O 1
ATOM 935 N N . PRO A 1 117 ? -7.460 0.677 -7.965 1.00 95.69 117 PRO A N 1
ATOM 936 C CA . PRO A 1 117 ? -7.637 -0.425 -8.910 1.00 95.69 117 PRO A CA 1
ATOM 937 C C . PRO A 1 117 ? -6.469 -0.604 -9.883 1.00 95.69 117 PRO A C 1
ATOM 939 O O . PRO A 1 117 ? -6.020 -1.733 -10.074 1.00 95.69 117 PRO A O 1
ATOM 942 N N . ASP A 1 118 ? -5.937 0.489 -10.434 1.00 94.62 118 ASP A N 1
ATOM 943 C CA . ASP A 1 118 ? -4.835 0.436 -11.395 1.00 94.62 118 ASP A CA 1
ATOM 944 C C . ASP A 1 118 ? -3.574 -0.109 -10.729 1.00 94.62 118 ASP A C 1
ATOM 946 O O . ASP A 1 118 ? -2.954 -1.053 -11.212 1.00 94.62 118 ASP A O 1
ATOM 950 N N . LYS A 1 119 ? -3.200 0.458 -9.577 1.00 97.19 119 LYS A N 1
ATOM 951 C CA . LYS A 1 119 ? -1.985 0.053 -8.858 1.00 97.19 119 LYS A CA 1
ATOM 952 C C . LYS A 1 119 ? -2.066 -1.390 -8.376 1.00 97.19 119 LYS A C 1
ATOM 954 O O . LYS A 1 119 ? -1.066 -2.109 -8.440 1.00 97.19 119 LYS A O 1
ATOM 959 N N . ARG A 1 120 ? -3.254 -1.839 -7.958 1.00 97.81 120 ARG A N 1
ATOM 960 C CA . ARG A 1 120 ? -3.480 -3.235 -7.580 1.00 97.81 120 ARG A CA 1
ATOM 961 C C . ARG A 1 120 ? -3.187 -4.202 -8.717 1.00 97.81 120 ARG A C 1
ATOM 963 O O . ARG A 1 120 ? -2.577 -5.236 -8.461 1.00 97.81 120 ARG A O 1
ATOM 970 N N . VAL A 1 121 ? -3.602 -3.882 -9.944 1.00 97.56 121 VAL A N 1
ATOM 971 C CA . VAL A 1 121 ? -3.334 -4.729 -11.119 1.00 97.56 121 VAL A CA 1
ATOM 972 C C . VAL A 1 121 ? -1.829 -4.876 -11.336 1.00 97.56 121 VAL A C 1
ATOM 974 O O . VAL A 1 121 ? -1.347 -5.998 -11.471 1.00 97.56 121 VAL A O 1
ATOM 977 N N . LEU A 1 122 ? -1.076 -3.775 -11.265 1.00 98.00 122 LEU A N 1
ATOM 978 C CA . LEU A 1 122 ? 0.381 -3.791 -11.449 1.00 98.00 122 LEU A CA 1
ATOM 979 C C . LEU A 1 122 ? 1.089 -4.620 -10.365 1.00 98.00 122 LEU A C 1
ATOM 981 O O . LEU A 1 122 ? 1.951 -5.449 -10.655 1.00 98.00 122 LEU A O 1
ATOM 985 N N . LEU A 1 123 ? 0.721 -4.412 -9.096 1.00 98.38 123 LEU A N 1
ATOM 986 C CA . LEU A 1 123 ? 1.304 -5.151 -7.973 1.00 98.38 123 LEU A CA 1
ATOM 987 C C . LEU A 1 123 ? 0.966 -6.641 -8.045 1.00 98.38 123 LEU A C 1
ATOM 989 O O . LEU A 1 123 ? 1.837 -7.480 -7.805 1.00 98.38 123 LEU A O 1
ATOM 993 N N . ARG A 1 124 ? -0.283 -6.972 -8.395 1.00 98.25 124 ARG A N 1
ATOM 994 C CA . ARG A 1 124 ? -0.741 -8.352 -8.571 1.00 98.25 124 ARG A CA 1
ATOM 995 C C . ARG A 1 124 ? 0.035 -9.046 -9.679 1.00 98.25 124 ARG A C 1
ATOM 997 O O . ARG A 1 124 ? 0.535 -10.141 -9.444 1.00 98.25 124 ARG A O 1
ATOM 1004 N N . GLU A 1 125 ? 0.178 -8.396 -10.834 1.00 98.06 125 GLU A N 1
ATOM 1005 C CA . GLU A 1 125 ? 0.947 -8.915 -11.967 1.00 98.06 125 GLU A CA 1
ATOM 1006 C C . GLU A 1 125 ? 2.368 -9.302 -11.539 1.00 98.06 125 GLU A C 1
ATOM 1008 O O . GLU A 1 125 ? 2.807 -10.427 -11.785 1.00 98.06 125 GLU A O 1
ATOM 1013 N N . PHE A 1 126 ? 3.068 -8.405 -10.838 1.00 97.69 126 PHE A N 1
ATOM 1014 C CA . PHE A 1 126 ? 4.417 -8.680 -10.352 1.00 97.69 126 PHE A CA 1
ATOM 1015 C C . PHE A 1 126 ? 4.458 -9.841 -9.345 1.00 97.69 126 PHE A C 1
ATOM 1017 O O . PHE A 1 126 ? 5.313 -10.724 -9.443 1.00 97.69 126 PHE A O 1
ATOM 1024 N N . ILE A 1 127 ? 3.542 -9.860 -8.372 1.00 97.44 127 ILE A N 1
ATOM 1025 C CA . ILE A 1 127 ? 3.484 -10.918 -7.353 1.00 97.44 127 ILE A CA 1
ATOM 1026 C C . ILE A 1 127 ? 3.223 -12.282 -8.000 1.00 97.44 127 ILE A C 1
ATOM 1028 O O . ILE A 1 127 ? 3.907 -13.253 -7.671 1.00 97.44 127 ILE A O 1
ATOM 1032 N N . ASP A 1 128 ? 2.276 -12.357 -8.933 1.00 97.06 128 ASP A N 1
ATOM 1033 C CA . ASP A 1 128 ? 1.918 -13.600 -9.613 1.00 97.06 128 ASP A CA 1
ATOM 1034 C C . ASP A 1 128 ? 3.052 -14.096 -10.516 1.00 97.06 128 ASP A C 1
ATOM 1036 O O . ASP A 1 128 ? 3.338 -15.296 -10.531 1.00 97.06 128 ASP A O 1
ATOM 1040 N N . PHE A 1 129 ? 3.761 -13.184 -11.191 1.00 95.38 129 PHE A N 1
ATOM 1041 C CA . PHE A 1 129 ? 4.969 -13.510 -11.952 1.00 95.38 129 PHE A CA 1
ATOM 1042 C C . PHE A 1 129 ? 6.072 -14.107 -11.065 1.00 95.38 129 PHE A C 1
ATOM 1044 O O . PHE A 1 129 ? 6.721 -15.082 -11.444 1.00 95.38 129 PHE A O 1
ATOM 1051 N N . MET A 1 130 ? 6.272 -13.556 -9.865 1.00 94.94 130 MET A N 1
ATOM 1052 C CA . MET A 1 130 ? 7.320 -14.006 -8.943 1.00 94.94 130 MET A CA 1
ATOM 1053 C C . MET A 1 130 ? 6.961 -15.280 -8.172 1.00 94.94 130 MET A C 1
ATOM 1055 O O . MET A 1 130 ? 7.869 -15.976 -7.708 1.00 94.94 130 MET A O 1
ATOM 1059 N N . LYS A 1 131 ? 5.671 -15.616 -8.065 1.00 94.75 131 LYS A N 1
ATOM 1060 C CA . LYS A 1 131 ? 5.133 -16.734 -7.272 1.00 94.75 131 LYS A CA 1
ATOM 1061 C C . LYS A 1 131 ? 5.865 -18.079 -7.434 1.00 94.75 131 LYS A C 1
ATOM 1063 O O . LYS A 1 131 ? 6.030 -18.756 -6.420 1.00 94.75 131 LYS A O 1
ATOM 1068 N N . PRO A 1 132 ? 6.347 -18.494 -8.627 1.00 95.75 132 PRO A N 1
ATOM 1069 C CA . PRO A 1 132 ? 7.102 -19.745 -8.773 1.00 95.75 132 PRO A CA 1
ATOM 1070 C C . PRO A 1 132 ? 8.475 -19.740 -8.085 1.00 95.75 132 PRO A C 1
ATOM 1072 O O . PRO A 1 132 ? 9.041 -20.801 -7.842 1.00 95.75 132 PRO A O 1
ATOM 1075 N N . THR A 1 133 ? 9.030 -18.559 -7.806 1.00 93.94 133 THR A N 1
ATOM 1076 C CA . THR A 1 133 ? 10.407 -18.384 -7.313 1.00 93.94 133 THR A CA 1
ATOM 1077 C C . THR A 1 133 ? 10.479 -17.783 -5.914 1.00 93.94 133 THR A C 1
ATOM 1079 O O . THR A 1 133 ? 11.459 -18.004 -5.206 1.00 93.94 133 THR A O 1
ATOM 1082 N N . CYS A 1 134 ? 9.467 -17.014 -5.506 1.00 92.62 134 CYS A N 1
ATOM 1083 C CA . CYS A 1 134 ? 9.470 -16.295 -4.243 1.00 92.62 134 CYS A CA 1
ATOM 1084 C C . CYS A 1 134 ? 8.045 -16.020 -3.750 1.00 92.62 134 CYS A C 1
ATOM 1086 O O . CYS A 1 134 ? 7.185 -15.565 -4.505 1.00 92.62 134 CYS A O 1
ATOM 1088 N N . ASP A 1 135 ? 7.824 -16.218 -2.451 1.00 94.81 135 ASP A N 1
ATOM 1089 C CA . ASP A 1 135 ? 6.626 -15.754 -1.753 1.00 94.81 135 ASP A CA 1
ATOM 1090 C C . ASP A 1 135 ? 6.774 -14.264 -1.415 1.00 94.81 135 ASP A C 1
ATOM 1092 O O . ASP A 1 135 ? 7.178 -13.884 -0.313 1.00 94.81 135 ASP A O 1
ATOM 1096 N N . ILE A 1 136 ? 6.506 -13.409 -2.406 1.00 95.56 136 ILE A N 1
ATOM 1097 C CA . ILE A 1 136 ? 6.665 -11.956 -2.279 1.00 95.56 136 ILE A CA 1
ATOM 1098 C C . ILE A 1 136 ? 5.886 -11.380 -1.082 1.00 95.56 136 ILE A C 1
ATOM 1100 O O . ILE A 1 136 ? 6.516 -10.643 -0.313 1.00 95.56 136 ILE A O 1
ATOM 1104 N N . PRO A 1 137 ? 4.598 -11.716 -0.848 1.00 94.94 137 PRO A N 1
ATOM 1105 C CA . PRO A 1 137 ? 3.848 -11.209 0.303 1.00 94.94 137 PRO A CA 1
ATOM 1106 C C . PRO A 1 137 ? 4.527 -11.459 1.657 1.00 94.94 137 PRO A C 1
ATOM 1108 O O . PRO A 1 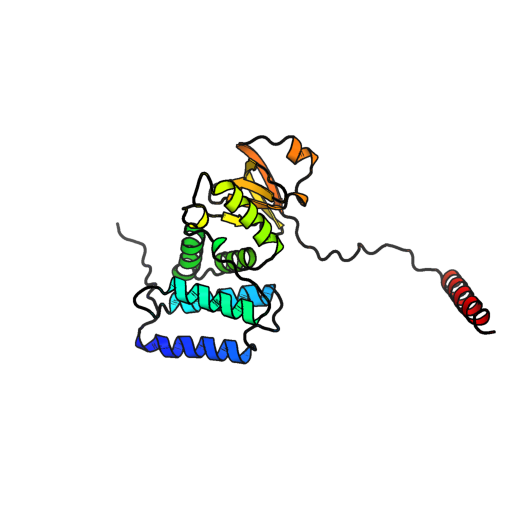137 ? 4.547 -10.566 2.501 1.00 94.94 137 PRO A O 1
ATOM 1111 N N . ASN A 1 138 ? 5.151 -12.623 1.862 1.00 94.81 138 ASN A N 1
ATOM 1112 C CA . ASN A 1 138 ? 5.841 -12.945 3.121 1.00 94.81 138 ASN A CA 1
ATOM 1113 C C . ASN A 1 138 ? 7.350 -12.642 3.108 1.00 94.81 138 ASN A C 1
ATOM 1115 O O . ASN A 1 138 ? 8.046 -12.910 4.090 1.00 94.81 138 ASN A O 1
ATOM 1119 N N . SER A 1 139 ? 7.868 -12.081 2.014 1.00 93.38 139 SER A N 1
ATOM 1120 C CA . SER A 1 139 ? 9.288 -11.776 1.848 1.00 93.38 139 SER A CA 1
ATOM 1121 C C . SER A 1 139 ? 9.714 -10.469 2.529 1.00 93.38 139 SER A C 1
ATOM 1123 O O . SER A 1 139 ? 8.901 -9.614 2.890 1.00 93.38 139 SER A O 1
ATOM 1125 N N . ASN A 1 140 ? 11.034 -10.267 2.600 1.00 93.44 140 ASN A N 1
ATOM 1126 C CA . ASN A 1 140 ? 11.637 -9.001 3.022 1.00 93.44 140 ASN A CA 1
ATOM 1127 C C . ASN A 1 140 ? 11.721 -7.958 1.885 1.00 93.44 140 ASN A C 1
ATOM 1129 O O . ASN A 1 140 ? 12.485 -6.997 1.963 1.00 93.44 140 ASN A O 1
ATOM 1133 N N . CYS A 1 141 ? 10.981 -8.153 0.791 1.00 93.19 141 CYS A N 1
ATOM 1134 C CA . CYS A 1 141 ? 10.940 -7.212 -0.319 1.00 93.19 141 CYS A CA 1
ATOM 1135 C C . CYS A 1 141 ? 10.069 -6.004 0.044 1.00 93.19 141 CYS A C 1
ATOM 1137 O O . CYS A 1 141 ? 8.882 -6.167 0.310 1.00 93.19 141 CYS A O 1
ATOM 1139 N N . TYR A 1 142 ? 10.615 -4.789 0.018 1.00 96.50 142 TYR A N 1
ATOM 1140 C CA . TYR A 1 142 ? 9.806 -3.572 0.111 1.00 96.50 142 TYR A CA 1
ATOM 1141 C C . TYR A 1 142 ? 9.224 -3.242 -1.272 1.00 96.50 142 TYR A C 1
ATOM 1143 O O . TYR A 1 142 ? 9.888 -2.614 -2.100 1.00 96.50 142 TYR A O 1
ATOM 1151 N N . LEU A 1 143 ? 8.017 -3.741 -1.547 1.00 98.06 143 LEU A N 1
ATOM 1152 C CA . LEU A 1 143 ? 7.342 -3.620 -2.840 1.00 98.06 143 LEU A CA 1
ATOM 1153 C C . LEU A 1 143 ? 6.366 -2.441 -2.840 1.00 98.06 143 LEU A C 1
ATOM 1155 O O . LEU A 1 143 ? 5.494 -2.362 -1.973 1.00 98.06 143 LEU A O 1
ATOM 1159 N N . VAL A 1 144 ? 6.480 -1.560 -3.831 1.00 98.19 144 VAL A N 1
ATOM 1160 C CA . VAL A 1 144 ? 5.600 -0.394 -3.980 1.00 98.19 144 VAL A CA 1
ATOM 1161 C C . VAL A 1 144 ? 5.199 -0.160 -5.426 1.00 98.19 144 VAL A C 1
ATOM 1163 O O . VAL A 1 144 ? 5.976 -0.465 -6.330 1.00 98.19 144 VAL A O 1
ATOM 1166 N N . ALA A 1 145 ? 4.027 0.430 -5.650 1.00 98.19 145 ALA A N 1
ATOM 1167 C CA . ALA A 1 145 ? 3.728 1.049 -6.933 1.00 98.19 145 ALA A CA 1
ATOM 1168 C C . ALA A 1 145 ? 4.358 2.448 -6.982 1.00 98.19 145 ALA A C 1
ATOM 1170 O O . ALA A 1 145 ? 4.493 3.124 -5.955 1.00 98.19 145 ALA A O 1
ATOM 1171 N N . ALA A 1 146 ? 4.766 2.873 -8.175 1.00 97.31 146 ALA A N 1
ATOM 1172 C CA . ALA A 1 146 ? 5.316 4.201 -8.389 1.00 97.31 146 ALA A CA 1
ATOM 1173 C C . ALA A 1 146 ? 4.307 5.282 -7.966 1.00 97.31 146 ALA A C 1
ATOM 1175 O O . ALA A 1 146 ? 3.113 5.213 -8.263 1.00 97.31 146 ALA A O 1
ATOM 1176 N N . GLU A 1 147 ? 4.801 6.277 -7.243 1.00 95.00 147 GLU A N 1
ATOM 1177 C CA . GLU A 1 147 ? 4.041 7.451 -6.844 1.00 95.00 147 GLU A CA 1
ATOM 1178 C C . GLU A 1 147 ? 4.115 8.492 -7.947 1.00 95.00 147 GLU A C 1
ATOM 1180 O O . GLU A 1 147 ? 5.189 8.778 -8.477 1.00 95.00 147 GLU A O 1
ATOM 1185 N N . GLU A 1 148 ? 2.968 9.075 -8.262 1.00 92.62 148 GLU A N 1
ATOM 1186 C CA . GLU A 1 148 ? 2.831 10.100 -9.286 1.00 92.62 148 GLU A CA 1
ATOM 1187 C C . GLU A 1 148 ? 3.821 11.255 -9.076 1.00 92.62 148 GLU A C 1
ATOM 1189 O O . GLU A 1 148 ? 3.971 11.782 -7.973 1.00 92.62 148 GLU A O 1
ATOM 1194 N N . GLY A 1 149 ? 4.513 11.658 -10.142 1.00 93.62 149 GLY A N 1
ATOM 1195 C CA . GLY A 1 149 ? 5.500 12.737 -10.106 1.00 93.62 149 GLY A CA 1
ATOM 1196 C C . GLY A 1 149 ? 6.823 12.400 -9.407 1.00 93.62 149 GLY A C 1
ATOM 1197 O O . GLY A 1 149 ? 7.736 13.227 -9.444 1.00 93.62 149 GLY A O 1
ATOM 1198 N N . LYS A 1 150 ? 6.982 11.218 -8.790 1.00 95.38 150 LYS A N 1
ATOM 1199 C CA . LYS A 1 150 ? 8.259 10.823 -8.177 1.00 95.38 150 LYS A CA 1
ATOM 1200 C C . LYS A 1 150 ? 9.225 10.239 -9.201 1.00 95.38 150 LYS A C 1
ATOM 1202 O O . LYS A 1 150 ? 8.844 9.512 -10.119 1.00 95.38 150 LYS A O 1
ATOM 1207 N N . THR A 1 151 ? 10.504 10.543 -8.994 1.00 96.75 151 THR A N 1
ATOM 1208 C CA . THR A 1 151 ? 11.615 10.007 -9.782 1.00 96.75 151 THR A CA 1
ATOM 1209 C C . THR A 1 151 ? 12.284 8.858 -9.044 1.00 96.75 151 THR A C 1
ATOM 1211 O O . THR A 1 151 ? 12.656 8.981 -7.878 1.00 96.75 151 THR A O 1
ATOM 1214 N N . TYR A 1 152 ? 12.489 7.760 -9.756 1.00 97.00 152 TYR A N 1
ATOM 1215 C CA . TYR A 1 152 ? 13.133 6.550 -9.282 1.00 97.00 152 TYR A CA 1
ATOM 1216 C C . TYR A 1 152 ? 14.410 6.307 -10.076 1.00 97.00 152 TYR A C 1
ATOM 1218 O O . TYR A 1 152 ? 14.407 6.333 -11.306 1.00 97.00 152 TYR A O 1
ATOM 1226 N N . MET A 1 153 ? 15.500 6.052 -9.357 1.00 97.69 153 MET A N 1
ATOM 1227 C CA . MET A 1 153 ? 16.786 5.659 -9.924 1.00 97.69 153 MET A CA 1
ATOM 1228 C C . MET A 1 153 ? 17.132 4.259 -9.434 1.00 97.69 153 MET A C 1
ATOM 1230 O O . MET A 1 153 ? 17.061 3.976 -8.234 1.00 97.69 153 MET A O 1
ATOM 1234 N N . GLY A 1 154 ? 17.500 3.376 -10.354 1.00 97.75 154 GLY A N 1
ATOM 1235 C CA . GLY A 1 154 ? 17.796 1.996 -10.008 1.00 97.75 154 GLY A CA 1
ATOM 1236 C C . GLY A 1 154 ? 18.142 1.142 -11.214 1.00 97.75 154 GLY A C 1
ATOM 1237 O O . GLY A 1 154 ? 18.588 1.641 -12.242 1.00 97.75 154 GLY A O 1
ATOM 1238 N N . GLN A 1 155 ? 17.940 -0.159 -11.058 1.00 98.25 155 GLN A N 1
ATOM 1239 C CA . GLN A 1 155 ? 18.197 -1.164 -12.082 1.00 98.25 155 GLN A CA 1
ATOM 1240 C C . GLN A 1 155 ? 16.880 -1.672 -12.650 1.00 98.25 155 GLN A C 1
ATOM 1242 O O . GLN A 1 155 ? 15.979 -2.049 -11.894 1.00 98.25 155 GLN A O 1
ATOM 1247 N N . TYR A 1 156 ? 16.778 -1.720 -13.970 1.00 98.19 156 TYR A N 1
ATOM 1248 C CA . TYR A 1 156 ? 15.640 -2.315 -14.650 1.00 98.19 156 TYR A CA 1
ATOM 1249 C C . TYR A 1 156 ? 15.605 -3.833 -14.420 1.00 98.19 156 TYR A C 1
ATOM 1251 O O . TYR A 1 156 ? 16.605 -4.530 -14.591 1.00 98.19 156 TYR A O 1
ATOM 1259 N N . ARG A 1 157 ? 14.445 -4.362 -14.019 1.00 96.81 157 ARG A N 1
ATOM 1260 C CA . ARG A 1 157 ? 14.250 -5.793 -13.711 1.00 96.81 157 ARG A CA 1
ATOM 1261 C C . ARG A 1 157 ? 13.340 -6.517 -14.695 1.00 96.81 157 ARG A C 1
ATOM 1263 O O . ARG A 1 157 ? 13.021 -7.680 -14.472 1.00 96.81 157 ARG A O 1
ATOM 1270 N N . GLY A 1 158 ? 12.972 -5.862 -15.791 1.00 95.56 158 GLY A N 1
ATOM 1271 C CA . GLY A 1 158 ? 12.065 -6.408 -16.794 1.00 95.56 158 GLY A CA 1
ATOM 1272 C C . GLY A 1 158 ? 10.710 -5.708 -16.809 1.00 95.56 158 GLY A C 1
ATOM 1273 O O . GLY A 1 158 ? 10.426 -4.826 -15.994 1.00 95.56 158 GLY A O 1
ATOM 1274 N N . ALA A 1 159 ? 9.886 -6.122 -17.766 1.00 95.88 159 ALA A N 1
ATOM 1275 C CA . ALA A 1 159 ? 8.531 -5.637 -17.960 1.00 95.88 159 ALA A CA 1
ATOM 1276 C C . ALA A 1 159 ? 7.567 -6.800 -18.173 1.00 95.88 159 ALA A C 1
ATOM 1278 O O . ALA A 1 159 ? 7.908 -7.782 -18.836 1.00 95.88 159 ALA A O 1
ATOM 1279 N N . GLY A 1 160 ? 6.372 -6.654 -17.614 1.00 93.62 160 GLY A N 1
ATOM 1280 C CA . GLY A 1 160 ? 5.219 -7.497 -17.868 1.00 93.62 160 GLY A CA 1
ATOM 1281 C C . GLY A 1 160 ? 4.354 -6.950 -19.004 1.00 93.62 160 GLY A C 1
ATOM 1282 O O . GLY A 1 160 ? 4.816 -6.247 -19.917 1.00 93.62 160 GLY A O 1
ATOM 1283 N N . LEU A 1 161 ? 3.078 -7.304 -18.950 1.00 94.06 161 LEU A N 1
ATOM 1284 C CA . LEU A 1 161 ? 2.022 -6.816 -19.818 1.00 94.06 161 LEU A CA 1
ATOM 1285 C C . LEU A 1 161 ? 1.749 -5.332 -19.553 1.00 94.06 161 LEU A C 1
ATOM 1287 O O . LEU A 1 161 ? 1.948 -4.540 -20.476 1.00 94.06 161 LEU A O 1
ATOM 1291 N N . GLU A 1 162 ? 1.404 -4.985 -18.309 1.00 95.12 162 GLU A N 1
ATOM 1292 C CA . GLU A 1 162 ? 0.941 -3.647 -17.885 1.00 95.12 162 GLU A CA 1
ATOM 1293 C C . GLU A 1 162 ? 2.009 -2.877 -17.093 1.00 95.12 162 GLU A C 1
ATOM 1295 O O . GLU A 1 162 ? 2.007 -1.648 -17.024 1.00 95.12 162 GLU A O 1
ATOM 1300 N N . SER A 1 163 ? 2.957 -3.592 -16.483 1.00 96.94 163 SER A N 1
ATOM 1301 C CA . SER A 1 163 ? 3.964 -2.990 -15.614 1.00 96.94 163 SER A CA 1
ATOM 1302 C C . SER A 1 163 ? 5.397 -3.192 -16.092 1.00 96.94 163 SER A C 1
ATOM 1304 O O . SER A 1 163 ? 5.716 -4.067 -16.897 1.00 96.94 163 SER A O 1
ATOM 1306 N N . PHE A 1 164 ? 6.301 -2.379 -15.556 1.00 97.75 164 PHE A N 1
ATOM 1307 C CA . PHE A 1 164 ? 7.728 -2.669 -15.537 1.00 97.75 164 PHE A CA 1
ATOM 1308 C C . PHE A 1 164 ? 8.317 -2.426 -14.153 1.00 97.75 164 PHE A C 1
ATOM 1310 O O . PHE A 1 164 ? 7.738 -1.721 -13.328 1.00 97.75 164 PHE A O 1
ATOM 1317 N N . THR A 1 165 ? 9.458 -3.049 -13.869 1.00 98.19 165 THR A N 1
ATOM 1318 C CA . THR A 1 165 ? 10.024 -3.078 -12.517 1.00 98.19 165 THR A CA 1
ATOM 1319 C C . THR A 1 165 ? 11.375 -2.382 -12.454 1.00 98.19 165 THR A C 1
ATOM 1321 O O . THR A 1 165 ? 12.283 -2.674 -13.235 1.00 98.19 165 THR A O 1
ATOM 1324 N N . ILE A 1 166 ? 11.534 -1.515 -11.455 1.00 98.31 166 ILE A N 1
ATOM 1325 C CA . ILE A 1 166 ? 12.804 -0.887 -11.094 1.00 98.31 166 ILE A CA 1
ATOM 1326 C C . ILE A 1 166 ? 13.199 -1.366 -9.699 1.00 98.31 166 ILE A C 1
ATOM 1328 O O . ILE A 1 166 ? 12.463 -1.192 -8.728 1.00 98.31 166 ILE A O 1
ATOM 1332 N N . LYS A 1 167 ? 14.393 -1.942 -9.570 1.00 98.06 167 LYS A N 1
ATOM 1333 C CA . LYS A 1 167 ? 15.002 -2.211 -8.268 1.00 98.06 167 LYS A CA 1
ATOM 1334 C C . LYS A 1 167 ? 15.824 -1.003 -7.842 1.00 98.06 167 LYS A C 1
ATOM 1336 O O . LYS A 1 167 ? 16.852 -0.713 -8.450 1.00 98.06 167 LYS A O 1
ATOM 1341 N N . THR A 1 168 ? 15.379 -0.315 -6.800 1.00 97.25 168 THR A N 1
ATOM 1342 C CA . THR A 1 168 ? 16.166 0.726 -6.132 1.00 97.25 168 THR A CA 1
ATOM 1343 C C . THR A 1 168 ? 17.004 0.102 -5.010 1.00 97.25 168 THR A C 1
ATOM 1345 O O . THR A 1 168 ? 16.925 -1.103 -4.752 1.00 97.25 168 THR A O 1
ATOM 1348 N N . TYR A 1 169 ? 17.788 0.927 -4.312 1.00 92.62 169 TYR A N 1
ATOM 1349 C CA . TYR A 1 169 ? 18.573 0.496 -3.153 1.00 92.62 169 TYR A CA 1
ATOM 1350 C C . TYR A 1 169 ? 17.710 -0.173 -2.066 1.00 92.62 169 TYR A C 1
ATOM 1352 O O . TYR A 1 169 ? 18.070 -1.235 -1.565 1.00 92.62 169 TYR A O 1
ATOM 1360 N N . ASN A 1 170 ? 16.539 0.400 -1.761 1.00 91.31 170 ASN A N 1
ATOM 1361 C CA . ASN A 1 170 ? 15.691 -0.050 -0.650 1.00 91.31 170 ASN A CA 1
ATOM 1362 C C . ASN A 1 170 ? 14.352 -0.651 -1.079 1.00 91.31 170 ASN A C 1
ATOM 1364 O O . ASN A 1 170 ? 13.682 -1.264 -0.256 1.00 91.31 170 ASN A O 1
ATOM 1368 N N . SER A 1 171 ? 13.942 -0.495 -2.337 1.00 96.38 171 SER A N 1
ATOM 1369 C CA . SER A 1 171 ? 12.603 -0.878 -2.786 1.00 96.38 171 SER A CA 1
ATOM 1370 C C . SER A 1 171 ? 12.611 -1.579 -4.135 1.00 96.38 171 SER A C 1
ATOM 1372 O O . SER A 1 171 ? 13.534 -1.443 -4.937 1.00 96.38 171 SER A O 1
ATOM 1374 N N . THR A 1 172 ? 11.570 -2.360 -4.374 1.00 97.94 172 THR A N 1
ATOM 1375 C CA . THR A 1 172 ? 11.179 -2.810 -5.705 1.00 97.94 172 THR A CA 1
ATOM 1376 C C . THR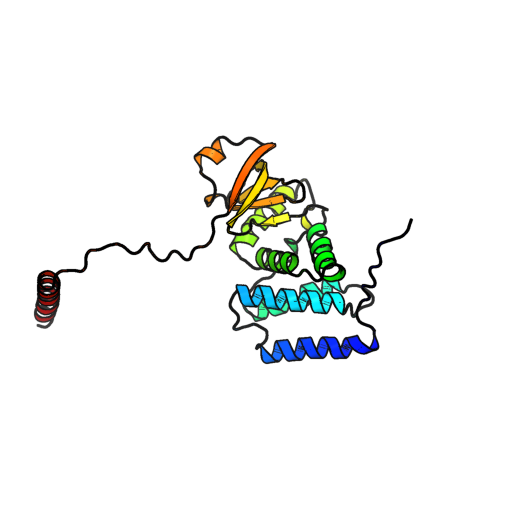 A 1 172 ? 9.974 -1.968 -6.103 1.00 97.94 172 THR A C 1
ATOM 1378 O O . THR A 1 172 ? 8.943 -2.016 -5.435 1.00 97.94 172 THR A O 1
ATOM 1381 N N . VAL A 1 173 ? 10.131 -1.152 -7.139 1.00 98.44 173 VAL A N 1
ATOM 1382 C CA . VAL A 1 173 ? 9.122 -0.197 -7.601 1.00 98.44 173 VAL A CA 1
ATOM 1383 C C . VAL A 1 173 ? 8.483 -0.747 -8.864 1.00 98.44 173 VAL A C 1
ATOM 1385 O O . VAL A 1 173 ? 9.185 -1.075 -9.822 1.00 98.44 173 VAL A O 1
ATOM 1388 N N . ILE A 1 174 ? 7.160 -0.856 -8.848 1.00 98.38 174 ILE A N 1
ATOM 1389 C CA . ILE A 1 174 ? 6.350 -1.283 -9.981 1.00 98.38 174 ILE A CA 1
ATOM 1390 C C . ILE A 1 174 ? 5.767 -0.042 -10.650 1.00 98.38 174 ILE A C 1
ATOM 1392 O O . ILE A 1 174 ? 5.053 0.743 -10.027 1.00 98.38 174 ILE A O 1
ATOM 1396 N N . CYS A 1 175 ? 6.106 0.148 -11.915 1.00 97.56 175 CYS A N 1
ATOM 1397 C CA . CYS A 1 175 ? 5.765 1.322 -12.706 1.00 97.56 175 CYS A CA 1
ATOM 1398 C C . CYS A 1 175 ? 4.782 0.936 -13.818 1.00 97.56 175 CYS A C 1
ATOM 1400 O O . CYS A 1 175 ? 4.864 -0.171 -14.350 1.00 97.56 175 CYS A O 1
ATOM 1402 N N . LYS A 1 176 ? 3.885 1.854 -14.197 1.00 96.31 176 LYS A N 1
ATOM 1403 C CA . LYS A 1 176 ? 2.984 1.682 -15.348 1.00 96.31 176 LYS A CA 1
ATOM 1404 C C . LYS A 1 176 ? 3.775 1.705 -16.651 1.00 96.31 176 LYS A C 1
ATOM 1406 O O . LYS A 1 176 ? 4.558 2.624 -16.891 1.00 96.31 176 LYS A O 1
ATOM 1411 N N . LYS A 1 177 ? 3.572 0.715 -17.512 1.00 94.81 177 LYS A N 1
ATOM 1412 C CA . LYS A 1 177 ? 4.322 0.577 -18.764 1.00 94.81 177 LYS A CA 1
ATOM 1413 C C . LYS A 1 177 ? 3.949 1.634 -19.800 1.00 94.81 177 LYS A C 1
ATOM 1415 O O . LYS A 1 177 ? 4.819 2.064 -20.550 1.00 94.81 177 LYS A O 1
ATOM 1420 N N . GLU A 1 178 ? 2.711 2.124 -19.803 1.00 93.81 178 GLU A N 1
ATOM 1421 C CA . GLU A 1 178 ? 2.279 3.225 -20.686 1.00 93.81 178 GLU A CA 1
ATOM 1422 C C . GLU A 1 178 ? 2.982 4.564 -20.373 1.00 93.81 178 GLU A C 1
ATOM 1424 O O . GLU A 1 178 ? 2.907 5.530 -21.143 1.00 93.81 178 GLU A O 1
ATOM 1429 N N . GLU A 1 179 ? 3.656 4.663 -19.224 1.00 93.69 179 GLU A N 1
ATOM 1430 C CA . GLU A 1 179 ? 4.349 5.880 -18.810 1.00 93.69 179 GLU A CA 1
ATOM 1431 C C . GLU A 1 179 ? 5.788 5.973 -19.319 1.00 93.69 179 GLU A C 1
ATOM 1433 O O . GLU A 1 179 ? 6.323 7.081 -19.394 1.00 93.69 179 GLU A O 1
ATOM 1438 N N . ILE A 1 180 ? 6.402 4.853 -19.712 1.00 93.50 180 ILE A N 1
ATOM 1439 C CA . ILE A 1 180 ? 7.754 4.825 -20.277 1.00 93.50 180 ILE A CA 1
ATOM 1440 C C . ILE A 1 180 ? 7.709 4.854 -21.810 1.00 93.50 180 ILE A C 1
ATOM 1442 O O . ILE A 1 180 ? 6.845 4.248 -22.440 1.00 93.50 180 ILE A O 1
ATOM 1446 N N . ALA A 1 181 ? 8.659 5.562 -22.429 1.00 92.88 181 ALA A N 1
ATOM 1447 C CA . ALA A 1 181 ? 8.774 5.610 -23.885 1.00 92.88 181 ALA A CA 1
ATOM 1448 C C . ALA A 1 181 ? 8.971 4.187 -24.462 1.00 92.88 181 ALA A C 1
ATOM 1450 O O . ALA A 1 181 ? 9.909 3.494 -24.042 1.00 92.88 181 ALA A O 1
ATOM 1451 N N . PRO A 1 182 ? 8.143 3.738 -25.427 1.00 92.06 182 PRO A N 1
ATOM 1452 C CA . PRO A 1 182 ? 8.243 2.392 -25.994 1.00 92.06 182 PRO A CA 1
ATOM 1453 C C . PRO A 1 182 ? 9.612 2.087 -26.610 1.00 92.06 182 PRO A C 1
ATOM 1455 O O . PRO A 1 182 ? 10.062 0.941 -26.589 1.00 92.06 182 PRO A O 1
ATOM 1458 N N . GLU A 1 183 ? 10.283 3.098 -27.161 1.00 91.50 183 GLU A N 1
ATOM 1459 C CA . GLU A 1 183 ? 11.620 2.988 -27.742 1.00 91.50 183 GLU A CA 1
ATOM 1460 C C . GLU A 1 183 ? 12.654 2.666 -26.664 1.00 91.50 183 GLU A C 1
ATOM 1462 O O . GLU A 1 183 ? 13.442 1.737 -26.833 1.00 91.50 183 GLU A O 1
ATOM 1467 N N . LEU A 1 184 ? 12.604 3.378 -25.532 1.00 91.69 184 LEU A N 1
ATOM 1468 C CA . LEU A 1 184 ? 13.485 3.127 -24.395 1.00 91.69 184 LEU A CA 1
ATOM 1469 C C . LEU A 1 184 ? 13.257 1.711 -23.858 1.00 91.69 184 LEU A C 1
ATOM 1471 O O . LEU A 1 184 ? 14.210 0.946 -23.719 1.00 91.69 184 LEU A O 1
ATOM 1475 N N . LEU A 1 185 ? 11.995 1.324 -23.651 1.00 92.06 185 LEU A N 1
ATOM 1476 C CA . LEU A 1 185 ? 11.654 0.013 -23.102 1.00 92.06 185 LEU A CA 1
ATOM 1477 C C . LEU A 1 185 ? 12.155 -1.156 -23.968 1.00 92.06 185 LEU A C 1
ATOM 1479 O O . LEU A 1 185 ? 12.600 -2.164 -23.428 1.00 92.06 185 LEU A O 1
ATOM 1483 N N . LYS A 1 186 ? 12.138 -1.015 -25.301 1.00 92.25 186 LYS A N 1
ATOM 1484 C CA . LYS A 1 186 ? 12.675 -2.025 -26.235 1.00 92.25 186 LYS A CA 1
ATOM 1485 C C . LYS A 1 186 ? 14.194 -2.182 -26.156 1.00 92.25 186 LYS A C 1
ATOM 1487 O O . LYS A 1 186 ? 14.708 -3.237 -26.518 1.00 92.25 186 LYS A O 1
ATOM 1492 N N . THR A 1 187 ? 14.906 -1.135 -25.745 1.00 94.50 187 THR A N 1
ATOM 1493 C CA . THR A 1 187 ? 16.375 -1.148 -25.655 1.00 94.50 187 THR A CA 1
ATOM 1494 C C . THR A 1 187 ? 16.897 -1.633 -24.306 1.00 94.50 187 THR A C 1
ATOM 1496 O O . THR A 1 187 ? 18.019 -2.134 -24.254 1.00 94.50 187 THR A O 1
ATOM 1499 N N . LEU A 1 188 ? 16.090 -1.518 -23.245 1.00 95.81 188 LEU A N 1
ATOM 1500 C CA . LEU A 1 188 ? 16.475 -1.880 -21.883 1.00 95.81 188 LEU A CA 1
ATOM 1501 C C . LEU A 1 188 ? 16.661 -3.390 -21.720 1.00 95.81 188 LEU A C 1
ATOM 1503 O O . LEU A 1 188 ? 15.780 -4.196 -22.029 1.00 95.81 188 LEU A O 1
ATOM 1507 N N . LYS A 1 189 ? 17.805 -3.764 -21.155 1.00 96.50 189 LYS A N 1
ATOM 1508 C CA . LYS A 1 189 ? 18.138 -5.121 -20.730 1.00 96.50 189 LYS A CA 1
ATOM 1509 C C . LYS A 1 189 ? 18.078 -5.224 -19.216 1.00 96.50 189 LYS A C 1
ATOM 1511 O O . LYS A 1 189 ? 18.169 -4.237 -18.491 1.00 96.50 189 LYS A O 1
ATOM 1516 N N . TYR A 1 190 ? 17.908 -6.450 -18.737 1.00 96.69 190 TYR A N 1
ATOM 1517 C CA . TYR A 1 190 ? 17.958 -6.741 -17.309 1.00 96.69 190 TYR A CA 1
ATOM 1518 C C . TYR A 1 190 ? 19.247 -6.180 -16.687 1.00 96.69 190 TYR A C 1
ATOM 1520 O O . TYR A 1 190 ? 20.319 -6.343 -17.263 1.00 96.69 190 TYR A O 1
ATOM 1528 N N . ASP A 1 191 ? 19.119 -5.550 -15.519 1.00 97.19 191 ASP A N 1
ATOM 1529 C CA . ASP A 1 191 ? 20.171 -4.837 -14.783 1.00 97.19 191 ASP A CA 1
ATOM 1530 C C . ASP A 1 191 ? 20.679 -3.520 -15.391 1.00 97.19 191 ASP A C 1
ATOM 1532 O O . ASP A 1 191 ? 21.517 -2.863 -14.765 1.00 97.19 191 ASP A O 1
ATOM 1536 N N . ASP A 1 192 ? 20.132 -3.060 -16.522 1.00 98.00 192 ASP A N 1
ATOM 1537 C CA . ASP A 1 192 ? 20.478 -1.738 -17.046 1.00 98.00 192 ASP A CA 1
ATOM 1538 C C . ASP A 1 192 ? 20.090 -0.634 -16.043 1.00 98.00 192 ASP A C 1
ATOM 1540 O O . ASP A 1 192 ? 19.001 -0.675 -15.449 1.00 98.00 192 ASP A O 1
ATOM 1544 N N . PRO A 1 193 ? 20.955 0.375 -15.840 1.00 97.81 193 PRO A N 1
ATOM 1545 C CA . PRO A 1 193 ? 20.615 1.524 -15.023 1.00 97.81 193 PRO A CA 1
ATOM 1546 C C . PRO A 1 193 ? 19.502 2.332 -15.694 1.00 97.81 193 PRO A C 1
ATOM 1548 O O . PRO A 1 193 ? 19.549 2.616 -16.891 1.00 97.81 193 PRO A O 1
ATOM 1551 N N . ILE A 1 194 ? 18.516 2.743 -14.905 1.00 97.50 194 ILE A N 1
ATOM 1552 C CA . ILE A 1 194 ? 17.383 3.536 -15.372 1.00 97.50 194 ILE A CA 1
ATOM 1553 C C . ILE A 1 194 ? 17.048 4.642 -14.372 1.00 97.50 194 ILE A C 1
ATOM 1555 O O . ILE A 1 194 ? 17.056 4.438 -13.155 1.00 97.50 194 ILE A O 1
ATOM 1559 N N . THR A 1 195 ? 16.711 5.807 -14.921 1.00 96.94 195 THR A N 1
ATOM 1560 C CA . THR A 1 195 ? 16.045 6.900 -14.213 1.00 96.94 195 THR A CA 1
ATOM 1561 C C . THR A 1 195 ? 14.672 7.087 -14.838 1.00 96.94 195 THR A C 1
ATOM 1563 O O . THR A 1 195 ? 14.566 7.302 -16.044 1.00 96.94 195 THR A O 1
ATOM 1566 N N . PHE A 1 196 ? 13.624 6.997 -14.028 1.00 96.38 196 PHE A N 1
ATOM 1567 C CA . PHE A 1 196 ? 12.241 7.092 -14.481 1.00 96.38 196 PHE A CA 1
ATOM 1568 C C . PHE A 1 196 ? 11.443 8.016 -13.565 1.00 96.38 196 PHE A C 1
ATOM 1570 O O . PHE A 1 196 ? 11.540 7.898 -12.347 1.00 96.38 196 PHE A O 1
ATOM 1577 N N . THR A 1 197 ? 10.631 8.896 -14.145 1.00 96.50 197 THR A N 1
ATOM 1578 C CA . THR A 1 197 ? 9.710 9.771 -13.412 1.00 96.50 197 THR A CA 1
ATOM 1579 C C . THR A 1 197 ? 8.285 9.368 -13.751 1.00 96.50 197 THR A C 1
ATOM 1581 O O . THR A 1 197 ? 7.901 9.425 -14.919 1.00 96.50 197 THR A O 1
ATOM 1584 N N . ALA A 1 198 ? 7.513 8.966 -12.740 1.00 94.56 198 ALA A N 1
ATOM 1585 C CA . ALA A 1 198 ? 6.108 8.621 -12.925 1.00 94.56 198 ALA A CA 1
ATOM 1586 C C . ALA A 1 198 ? 5.310 9.863 -13.325 1.00 94.56 198 ALA A C 1
ATOM 1588 O O . ALA A 1 198 ? 5.545 10.959 -12.799 1.00 94.56 198 ALA A O 1
ATOM 1589 N N . LYS A 1 199 ? 4.361 9.712 -14.249 1.00 91.50 199 LYS A N 1
ATOM 1590 C CA . LYS A 1 199 ? 3.550 10.848 -14.698 1.00 91.50 199 LYS A CA 1
ATOM 1591 C C . LYS A 1 199 ? 2.681 11.342 -13.541 1.00 91.50 199 LYS A C 1
ATOM 1593 O O . LYS A 1 199 ? 2.175 10.563 -12.739 1.00 91.50 199 LYS A O 1
ATOM 1598 N N . THR A 1 200 ? 2.518 12.656 -13.429 1.00 82.38 200 THR A N 1
ATOM 1599 C CA . THR A 1 200 ? 1.493 13.221 -12.549 1.00 82.38 200 THR A CA 1
ATOM 1600 C C . THR A 1 200 ? 0.147 13.032 -13.232 1.00 82.38 200 THR A C 1
ATOM 1602 O O . THR A 1 200 ? 0.033 13.374 -14.413 1.00 82.38 200 THR A O 1
ATOM 1605 N N . ASN A 1 201 ? -0.882 12.557 -12.522 1.00 65.62 201 ASN A N 1
ATOM 1606 C CA . ASN A 1 201 ? -2.250 12.724 -12.999 1.00 65.62 201 ASN A CA 1
ATOM 1607 C C . ASN A 1 201 ? -2.607 14.211 -12.880 1.00 65.62 201 ASN A C 1
ATOM 1609 O O . ASN A 1 201 ? -3.339 14.648 -11.993 1.00 65.62 201 ASN A O 1
ATOM 1613 N N . SER A 1 202 ? -2.077 15.038 -13.781 1.00 47.03 202 SER A N 1
ATOM 1614 C CA . SER A 1 202 ? -2.781 16.254 -14.142 1.00 47.03 202 SER A CA 1
ATOM 1615 C C . SER A 1 202 ? -4.099 15.762 -14.712 1.00 47.03 202 SER A C 1
ATOM 1617 O O . SER A 1 202 ? -4.085 15.141 -15.777 1.00 47.03 202 SER A O 1
ATOM 1619 N N . ASN A 1 203 ? -5.212 15.991 -14.003 1.00 42.00 203 ASN A N 1
ATOM 1620 C CA . ASN A 1 203 ? -6.530 16.019 -14.628 1.00 42.00 203 ASN A CA 1
ATOM 1621 C C . ASN A 1 203 ? -6.317 16.631 -16.006 1.00 42.00 203 ASN A C 1
ATOM 1623 O O . ASN A 1 203 ? -5.867 17.778 -16.086 1.00 42.00 203 ASN A O 1
ATOM 1627 N N . ILE A 1 204 ? -6.523 15.847 -17.062 1.00 40.69 204 ILE A N 1
ATOM 1628 C CA . ILE A 1 204 ? -6.472 16.350 -18.425 1.00 40.69 204 ILE A CA 1
ATOM 1629 C C . ILE A 1 204 ? -7.678 17.286 -18.522 1.00 40.69 204 ILE A C 1
ATOM 1631 O O . ILE A 1 204 ? -8.753 16.918 -18.981 1.00 40.69 204 ILE A O 1
ATOM 1635 N N . LEU A 1 205 ? -7.524 18.512 -18.019 1.00 43.78 205 LEU A N 1
ATOM 1636 C CA . LEU A 1 205 ? -8.164 19.661 -18.606 1.00 43.78 205 LEU A CA 1
ATOM 1637 C C . LEU A 1 205 ? -7.633 19.624 -20.026 1.00 43.78 205 LEU A C 1
ATOM 1639 O O . LEU A 1 205 ? -6.438 19.833 -20.244 1.00 43.78 205 LEU A O 1
ATOM 1643 N N . ILE A 1 206 ? -8.509 19.225 -20.947 1.00 41.25 206 ILE A N 1
ATOM 1644 C CA . ILE A 1 206 ? -8.355 19.420 -22.386 1.00 41.25 206 ILE A CA 1
ATOM 1645 C C . ILE A 1 206 ? -7.521 20.693 -22.551 1.00 41.25 206 ILE A C 1
ATOM 1647 O O . ILE A 1 206 ? -7.959 21.726 -22.027 1.00 41.25 206 ILE A O 1
ATOM 1651 N N . PRO A 1 207 ? -6.305 20.636 -23.133 1.00 41.34 207 PRO A N 1
ATOM 1652 C CA . PRO A 1 207 ? -5.499 21.836 -23.280 1.00 41.34 207 PRO A CA 1
ATOM 1653 C C . PRO A 1 207 ? -6.399 22.854 -23.956 1.00 41.34 207 PRO A C 1
ATOM 1655 O O . PRO A 1 207 ? -6.952 22.547 -25.012 1.00 41.34 207 PRO A O 1
ATOM 1658 N N . ALA A 1 208 ? -6.649 23.978 -23.277 1.00 46.25 208 ALA A N 1
ATOM 1659 C CA . ALA A 1 208 ? -7.574 24.984 -23.762 1.00 46.25 208 ALA A CA 1
ATOM 1660 C C . ALA A 1 208 ? -7.172 25.298 -25.200 1.00 46.25 208 ALA A C 1
ATOM 1662 O O . ALA A 1 208 ? -6.084 25.820 -25.454 1.00 46.25 208 ALA A O 1
ATOM 1663 N N . GLU A 1 209 ? -8.010 24.874 -26.139 1.00 45.03 209 GLU A N 1
ATOM 1664 C CA . GLU A 1 209 ? -7.820 25.183 -27.537 1.00 45.03 209 GLU A CA 1
ATOM 1665 C C . GLU A 1 209 ? -7.869 26.711 -27.592 1.00 45.03 209 GLU A C 1
ATOM 1667 O O . GLU A 1 209 ? -8.888 27.314 -27.249 1.00 45.03 209 GLU A O 1
ATOM 1672 N N . ASN A 1 210 ? -6.749 27.354 -27.937 1.00 51.38 210 ASN A N 1
ATOM 1673 C CA . ASN A 1 210 ? -6.707 28.786 -28.230 1.00 51.38 210 ASN A CA 1
ATOM 1674 C C . ASN A 1 210 ? -7.440 29.016 -29.560 1.00 51.38 210 ASN A C 1
ATOM 1676 O O . ASN A 1 210 ? -6.854 29.412 -30.566 1.00 51.38 210 ASN A O 1
ATOM 1680 N N . LEU A 1 211 ? -8.737 28.721 -29.580 1.00 56.88 211 LEU A N 1
ATOM 1681 C CA . LEU A 1 211 ? -9.631 29.195 -30.608 1.00 56.88 211 LEU A CA 1
ATOM 1682 C C . LEU A 1 211 ? -9.769 30.691 -30.367 1.00 56.88 211 LEU A C 1
ATOM 1684 O O . LEU A 1 211 ? -10.200 31.128 -29.296 1.00 56.88 211 LEU A O 1
ATOM 1688 N N . GLN A 1 212 ? -9.351 31.483 -31.353 1.00 56.50 212 GLN A N 1
ATOM 1689 C CA . GLN A 1 212 ? -9.633 32.909 -31.323 1.00 56.50 212 GLN A CA 1
ATOM 1690 C C . GLN A 1 212 ? -11.141 33.092 -31.103 1.00 56.50 212 GLN A C 1
ATOM 1692 O O . GLN A 1 212 ? -11.927 32.377 -31.735 1.00 56.50 212 GLN A O 1
ATOM 1697 N N . PRO A 1 213 ? -11.563 33.996 -30.199 1.00 57.25 213 PRO A N 1
ATOM 1698 C CA . PRO A 1 213 ? -12.977 34.252 -29.990 1.00 57.25 213 PRO A CA 1
ATOM 1699 C C . PRO A 1 213 ? -13.621 34.570 -31.336 1.00 57.25 213 PRO A C 1
ATOM 1701 O O . PRO A 1 213 ? -13.145 35.462 -32.041 1.00 57.25 213 PRO A O 1
ATOM 1704 N N . LEU A 1 214 ? -14.683 33.838 -31.686 1.00 62.91 214 LEU A N 1
ATOM 1705 C CA . LEU A 1 214 ? -15.452 34.117 -32.894 1.00 62.91 214 LEU A CA 1
ATOM 1706 C C . LEU A 1 214 ? -15.819 35.602 -32.903 1.00 62.91 214 LEU A C 1
ATOM 1708 O O . LEU A 1 214 ? -16.322 36.152 -31.917 1.00 62.91 214 LEU A O 1
ATOM 1712 N N . THR A 1 215 ? -15.563 36.258 -34.025 1.00 74.31 215 THR A N 1
ATOM 1713 C CA . THR A 1 215 ? -15.958 37.648 -34.225 1.00 74.31 215 THR A CA 1
ATOM 1714 C C . THR A 1 215 ? -17.480 37.772 -34.108 1.00 74.31 215 THR A C 1
ATOM 1716 O O . THR A 1 215 ? -18.230 36.833 -34.391 1.00 74.31 215 THR A O 1
ATOM 1719 N N . GLN A 1 216 ? -17.987 38.948 -33.720 1.00 66.88 216 GLN A N 1
ATOM 1720 C CA . GLN A 1 216 ? -19.441 39.165 -33.629 1.00 66.88 216 GLN A CA 1
ATOM 1721 C C . GLN A 1 216 ? -20.175 38.850 -34.947 1.00 66.88 216 GLN A C 1
ATOM 1723 O O . GLN A 1 216 ? -21.348 38.474 -34.915 1.00 66.88 216 GLN A O 1
ATOM 1728 N N . SER A 1 217 ? -19.501 38.976 -36.095 1.00 69.25 217 SER A N 1
ATOM 1729 C CA . SER A 1 217 ? -20.019 38.552 -37.400 1.00 69.25 217 SER A CA 1
ATOM 1730 C C . SER A 1 217 ? -20.195 37.038 -37.501 1.00 69.25 217 SER A C 1
ATOM 1732 O O . SER A 1 217 ? -21.264 36.591 -37.910 1.00 69.25 217 SER A O 1
ATOM 1734 N N . GLU A 1 218 ? -19.208 36.250 -37.075 1.00 73.75 218 GLU A N 1
ATOM 1735 C CA . GLU A 1 218 ? -19.264 34.783 -37.136 1.00 73.75 218 GLU A CA 1
ATOM 1736 C C . GLU A 1 218 ? -20.299 34.219 -36.159 1.00 73.75 218 GLU A C 1
ATOM 1738 O O . GLU A 1 218 ? -21.049 33.306 -36.506 1.00 73.75 218 GLU A O 1
ATOM 1743 N N . ILE A 1 219 ? -20.424 34.820 -34.969 1.00 70.00 219 ILE A N 1
ATOM 1744 C CA . ILE A 1 219 ? -21.473 34.468 -33.998 1.00 70.00 219 ILE A CA 1
ATOM 1745 C C . ILE A 1 219 ? -22.862 34.719 -34.599 1.00 70.00 219 ILE A C 1
ATOM 1747 O O . ILE A 1 219 ? -23.754 33.875 -34.487 1.00 70.00 219 ILE A O 1
ATOM 1751 N N . ARG A 1 220 ? -23.063 35.863 -35.271 1.00 69.81 220 ARG A N 1
ATOM 1752 C CA . ARG A 1 220 ? -24.338 36.182 -35.936 1.00 69.81 220 ARG A CA 1
ATOM 1753 C C . ARG A 1 220 ? -24.638 35.235 -37.093 1.00 69.81 220 ARG A C 1
ATOM 1755 O O . ARG A 1 220 ? -25.795 34.848 -37.266 1.00 69.81 220 ARG A O 1
ATOM 1762 N N . GLU A 1 221 ? -23.628 34.843 -37.863 1.00 73.81 221 GLU A N 1
ATOM 1763 C CA . GLU A 1 221 ? -23.789 33.901 -38.970 1.00 73.81 221 GLU A CA 1
ATOM 1764 C C . GLU A 1 221 ? -24.164 32.498 -38.468 1.00 73.81 221 GLU A C 1
ATOM 1766 O O . GLU A 1 221 ? -25.125 31.898 -38.959 1.00 73.81 221 GLU A O 1
ATOM 1771 N N . GLN A 1 222 ? -23.473 31.996 -37.441 1.00 68.44 222 GLN A N 1
ATOM 1772 C CA . GLN A 1 222 ? -23.780 30.696 -36.840 1.00 68.44 222 GLN A CA 1
ATOM 1773 C C . GLN A 1 222 ? -25.153 30.688 -36.159 1.00 68.44 222 GLN A C 1
ATOM 1775 O O . GLN A 1 222 ? -25.929 29.752 -36.362 1.00 68.44 222 GLN A O 1
ATOM 1780 N N . ALA A 1 223 ? -25.511 31.750 -35.430 1.00 62.62 223 ALA A N 1
ATOM 1781 C CA . ALA A 1 223 ? -26.847 31.888 -34.854 1.00 62.62 223 ALA A CA 1
ATOM 1782 C C . ALA A 1 223 ? -27.928 31.872 -35.949 1.00 62.62 223 ALA A C 1
ATOM 1784 O O . ALA A 1 223 ? -28.921 31.155 -35.830 1.00 62.62 223 ALA A O 1
ATOM 1785 N N . SER A 1 224 ? -27.709 32.587 -37.057 1.00 68.50 224 SER A N 1
ATOM 1786 C CA . SER A 1 224 ? -28.643 32.617 -38.191 1.00 68.50 224 SER A CA 1
ATOM 1787 C C . SER A 1 224 ? -28.814 31.240 -38.841 1.00 68.50 224 SER A C 1
ATOM 1789 O O . SER A 1 224 ? -29.941 30.856 -39.155 1.00 68.50 224 SER A O 1
ATOM 1791 N N . LYS A 1 225 ? -27.733 30.456 -38.973 1.00 69.69 225 LYS A N 1
ATOM 1792 C CA . LYS A 1 225 ? -27.778 29.064 -39.458 1.00 69.69 225 LYS A CA 1
ATOM 1793 C C . LYS A 1 225 ? -28.596 28.159 -38.528 1.00 69.69 225 LYS A C 1
ATOM 1795 O O . LYS A 1 225 ? -29.436 27.401 -39.007 1.00 69.69 225 LYS A O 1
ATOM 1800 N N . ILE A 1 226 ? -28.426 28.288 -37.212 1.00 64.50 226 ILE A N 1
ATOM 1801 C CA . ILE A 1 226 ? -29.179 27.513 -36.208 1.00 64.50 226 ILE A CA 1
ATOM 1802 C C . ILE A 1 226 ? -30.677 27.870 -36.233 1.00 64.50 226 ILE A C 1
ATOM 1804 O O . ILE A 1 226 ? -31.534 26.982 -36.187 1.00 64.50 226 ILE A O 1
ATOM 1808 N N . PHE A 1 227 ? -31.014 29.159 -36.344 1.00 56.16 227 PHE A N 1
ATOM 1809 C CA . PHE A 1 227 ? -32.408 29.611 -36.427 1.00 56.16 227 PHE A CA 1
ATOM 1810 C C . PHE A 1 227 ? -33.079 29.246 -37.758 1.00 56.16 227 PHE A C 1
ATOM 1812 O O . PHE A 1 227 ? -34.268 28.918 -37.764 1.00 56.16 227 PHE A O 1
ATOM 1819 N N . ALA A 1 228 ? -32.337 29.251 -38.870 1.00 58.00 228 ALA A N 1
ATOM 1820 C CA . ALA A 1 228 ? -32.831 28.774 -40.159 1.00 58.00 228 ALA A CA 1
ATOM 1821 C C . ALA A 1 228 ? -33.146 27.272 -40.110 1.00 58.00 228 ALA A C 1
ATOM 1823 O O . ALA A 1 228 ? -34.225 26.866 -40.536 1.00 58.00 228 ALA A O 1
ATOM 1824 N N . PHE A 1 229 ? -32.271 26.468 -39.494 1.00 46.94 229 PHE A N 1
ATOM 1825 C CA . PHE A 1 229 ? -32.455 25.020 -39.374 1.00 46.94 229 PHE A CA 1
ATOM 1826 C C . PHE A 1 229 ? -33.736 24.658 -38.604 1.00 46.94 229 PHE A C 1
ATOM 1828 O O . PHE A 1 229 ? -34.515 23.819 -39.057 1.00 46.94 229 PHE A O 1
ATOM 1835 N N . LYS A 1 230 ? -34.025 25.365 -37.500 1.00 48.78 230 LYS A N 1
ATOM 1836 C CA . LYS A 1 230 ? -35.249 25.159 -36.702 1.00 48.78 230 LYS A CA 1
ATOM 1837 C C . LYS A 1 230 ? -36.546 25.538 -37.427 1.00 48.78 230 LYS A C 1
ATOM 1839 O O . LYS A 1 230 ? -37.583 24.963 -37.113 1.00 48.78 230 LYS A O 1
ATOM 1844 N N . LYS A 1 231 ? -36.517 26.468 -38.390 1.00 53.59 231 LYS A N 1
ATOM 1845 C CA . LYS A 1 231 ? -37.709 26.842 -39.179 1.00 53.59 231 LYS A CA 1
ATOM 1846 C C . LYS A 1 231 ? -38.074 25.810 -40.249 1.00 53.59 231 LYS A C 1
ATOM 1848 O O . LYS A 1 231 ? -39.242 25.711 -40.603 1.00 53.59 231 LYS A O 1
ATOM 1853 N N . THR A 1 232 ? -37.109 25.037 -40.741 1.00 49.97 232 THR A N 1
ATOM 1854 C CA . THR A 1 232 ? -37.340 23.966 -41.729 1.00 49.97 232 THR A CA 1
ATOM 1855 C C . THR A 1 232 ? -37.836 22.656 -41.117 1.00 49.97 232 THR A C 1
ATOM 1857 O O . THR A 1 232 ? -38.417 21.853 -41.835 1.00 49.97 232 THR A O 1
ATOM 1860 N N . SER A 1 233 ? -37.652 22.438 -39.811 1.00 46.31 233 SER A N 1
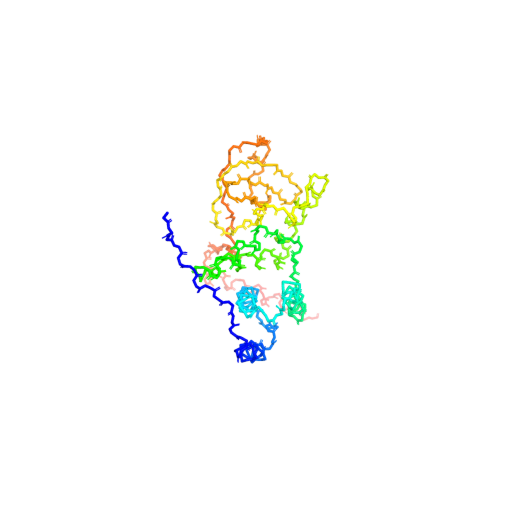ATOM 1861 C CA . SER A 1 233 ? -38.066 21.203 -39.119 1.00 46.31 233 SER A CA 1
ATOM 1862 C C . SER A 1 233 ? -39.459 21.254 -38.478 1.00 46.31 233 SER A C 1
ATOM 1864 O O . SER A 1 233 ? -39.820 20.333 -37.752 1.00 46.31 233 SER A O 1
ATOM 1866 N N . ILE A 1 234 ? -40.243 22.307 -38.731 1.00 49.72 234 ILE A N 1
ATOM 1867 C CA . ILE A 1 234 ? -41.643 22.405 -38.294 1.00 49.72 234 ILE A CA 1
ATOM 1868 C C . ILE A 1 234 ? -42.522 22.664 -39.524 1.00 49.72 234 ILE A C 1
ATOM 1870 O O . ILE A 1 234 ? -42.933 23.795 -39.789 1.00 49.72 234 ILE A O 1
ATOM 1874 N N . LYS A 1 235 ? -42.761 21.607 -40.300 1.00 41.81 235 LYS A N 1
ATOM 1875 C CA . LYS A 1 235 ? -43.894 21.427 -41.212 1.00 41.81 235 LYS A CA 1
ATOM 1876 C C . LYS A 1 235 ? -44.156 19.940 -41.380 1.00 41.81 235 LYS A C 1
ATOM 1878 O O . LYS A 1 235 ? -43.157 19.197 -41.476 1.00 41.81 235 LYS A O 1
#

pLDDT: mean 87.64, std 17.35, range [29.16, 98.62]

Sequence (235 aa):
MRKGCSLSYFVPSDKIQTCFQFIEDALIQENNLKTFSDKEFVLAISEIFASINQIHAFREGNGRVQRMFCEKIAEASGRTLDFSLATKARMEFVSAQIMEYNNIEPMVHLFEDISNPDKRVLLREFIDFMKPTCDIPNSNCYLVAAEEGKTYMGQYRGAGLESFTIKTYNSTVICKKEEIAPELLKTLKYDDPITFTAKTNSNILIPAENLQPLTQSEIREQASKIFAFKKTSIK

Secondary structure (DSSP, 8-state):
--------PPPPTTTHHHHHHHHHHHHHHTGGGTT--HHHHHHHHHHHHHHHHHH--SSS-HHHHHHHHHHHHHHHTT----GGGS-HHHHHHHHHHHHHH---HHHHHHHHHHH-HHHHHHHHHHHHHHTTT--TTTSS--EEEPPTT-EEEEEEEEE-SSEEEEE-SS-EEEEEGGGS-HHHHHH--TT-EEEEEPPP----------PPPPPHHHHHHHHHHHHHHHHHT--

Organism: NCBI:txid1318743

InterPro domains:
  IPR003812 Fido domain [PF02661] (25-73)
  IPR003812 Fido domain [PS51459] (1-113)
  IPR012340 Nucleic acid-binding, OB-fold [G3DSA:2.40.50.140] (143-204)
  IPR036597 Fido-like d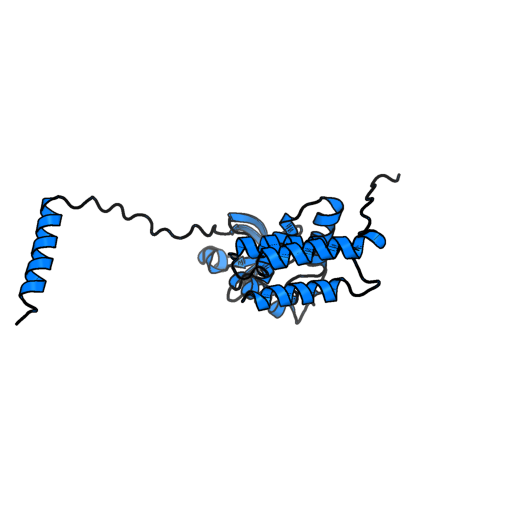omain superfamily [G3DSA:1.10.3290.10] (1-130)
  IPR036597 Fido-like domain superfamily [SSF140931] (40-129)
  IPR040548 BepA, intracellular delivery domain [PF18543] (144-196)